Protein AF-A0A957V5Z5-F1 (afdb_monomer_lite)

pLDDT: mean 81.56, std 19.87, range [24.8, 98.69]

Structure (mmCIF, N/CA/C/O backbone):
data_AF-A0A957V5Z5-F1
#
_entry.id   AF-A0A957V5Z5-F1
#
loop_
_atom_site.group_PDB
_atom_site.id
_atom_site.type_symbol
_atom_site.label_atom_id
_atom_site.label_alt_id
_atom_site.label_comp_id
_atom_site.label_asym_id
_atom_site.label_entity_id
_atom_site.label_seq_id
_atom_site.pdbx_PDB_ins_code
_atom_site.Cartn_x
_atom_site.Cartn_y
_atom_site.Cartn_z
_atom_site.occupancy
_atom_site.B_iso_or_equiv
_atom_site.auth_seq_id
_atom_site.auth_comp_id
_atom_site.auth_asym_id
_atom_site.auth_atom_id
_atom_site.pdbx_PDB_model_num
ATOM 1 N N . GLY A 1 1 ? 10.472 2.753 -19.431 1.00 56.16 1 GLY A N 1
ATOM 2 C CA . GLY A 1 1 ? 10.341 3.093 -20.865 1.00 56.16 1 GLY A CA 1
ATOM 3 C C . GLY A 1 1 ? 11.016 4.398 -21.295 1.00 56.16 1 GLY A C 1
ATOM 4 O O . GLY A 1 1 ? 10.343 5.271 -21.820 1.00 56.16 1 GLY A O 1
ATOM 5 N N . THR A 1 2 ? 12.347 4.528 -21.209 1.00 66.50 2 THR A N 1
ATOM 6 C CA . THR A 1 2 ? 13.079 5.748 -21.648 1.00 66.50 2 THR A CA 1
ATOM 7 C C . THR A 1 2 ? 13.950 5.545 -22.896 1.00 66.50 2 THR A C 1
ATOM 9 O O . THR A 1 2 ? 14.079 6.445 -23.725 1.00 66.50 2 THR A O 1
ATOM 12 N N . ARG A 1 3 ? 14.519 4.349 -23.099 1.00 65.31 3 ARG A N 1
ATOM 13 C CA . ARG A 1 3 ? 15.510 4.094 -24.164 1.00 65.31 3 ARG A CA 1
ATOM 14 C C . ARG A 1 3 ? 14.935 4.105 -25.584 1.00 65.31 3 ARG A C 1
ATOM 16 O O . ARG A 1 3 ? 15.557 4.654 -26.488 1.00 65.31 3 ARG A O 1
ATOM 23 N N . TRP A 1 4 ? 13.740 3.547 -25.784 1.00 70.25 4 TRP A N 1
ATOM 24 C CA . TRP A 1 4 ? 13.051 3.603 -27.080 1.00 70.25 4 TRP A CA 1
ATOM 25 C C . TRP A 1 4 ? 12.686 5.028 -27.471 1.00 70.25 4 TRP A C 1
ATOM 27 O O . TRP A 1 4 ? 12.812 5.379 -28.638 1.00 70.25 4 TRP A O 1
ATOM 37 N N . THR A 1 5 ? 12.328 5.865 -26.500 1.00 79.75 5 THR A N 1
ATOM 38 C CA . THR A 1 5 ? 12.074 7.292 -26.708 1.00 79.75 5 THR A CA 1
ATOM 39 C C . THR A 1 5 ? 13.337 8.011 -27.178 1.00 79.75 5 THR A C 1
ATOM 41 O O . THR A 1 5 ? 13.280 8.761 -28.149 1.00 79.75 5 THR A O 1
ATOM 44 N N . PHE A 1 6 ? 14.500 7.729 -26.577 1.00 80.56 6 PHE A N 1
ATOM 45 C CA . PHE A 1 6 ? 15.778 8.272 -27.053 1.00 80.56 6 PHE A CA 1
ATOM 46 C C . PHE A 1 6 ? 16.129 7.800 -28.465 1.00 80.56 6 PHE A C 1
ATOM 48 O O . PHE A 1 6 ? 16.534 8.622 -29.285 1.00 80.56 6 PHE A O 1
ATOM 55 N N . TYR A 1 7 ? 15.934 6.515 -28.780 1.00 84.12 7 TYR A N 1
ATOM 56 C CA . TYR A 1 7 ? 16.148 6.015 -30.140 1.00 84.12 7 TYR A CA 1
ATOM 57 C C . TYR A 1 7 ? 15.174 6.638 -31.141 1.00 84.12 7 TYR A C 1
ATOM 59 O O . TYR A 1 7 ? 15.608 7.062 -32.204 1.00 84.12 7 TYR A O 1
ATOM 67 N N . LEU A 1 8 ? 13.890 6.766 -30.801 1.00 86.12 8 LEU A N 1
ATOM 68 C CA . LEU A 1 8 ? 12.885 7.425 -31.637 1.00 86.12 8 LEU A CA 1
ATOM 69 C C . LEU A 1 8 ? 13.249 8.884 -31.911 1.00 86.12 8 LEU A C 1
ATOM 71 O O . LEU A 1 8 ? 13.250 9.299 -33.066 1.00 86.12 8 LEU A O 1
ATOM 75 N N . LEU A 1 9 ? 13.607 9.647 -30.876 1.00 89.88 9 LEU A N 1
ATOM 76 C CA . LEU A 1 9 ? 14.019 11.043 -31.021 1.00 89.88 9 LEU A CA 1
ATOM 77 C C . LEU A 1 9 ? 15.315 11.169 -31.833 1.00 89.88 9 LEU A C 1
ATOM 79 O O . LEU A 1 9 ? 15.395 12.015 -32.723 1.00 89.88 9 LEU A O 1
ATOM 83 N N . ALA A 1 10 ? 16.307 10.309 -31.585 1.00 88.06 10 ALA A N 1
ATOM 84 C CA . ALA A 1 10 ? 17.559 10.291 -32.336 1.00 88.06 10 ALA A CA 1
ATOM 85 C C . ALA A 1 10 ? 17.333 9.946 -33.815 1.00 88.06 10 ALA A C 1
ATOM 87 O O . ALA A 1 10 ? 17.846 10.639 -34.691 1.00 88.06 10 ALA A O 1
ATOM 88 N N . LEU A 1 11 ? 16.531 8.918 -34.109 1.00 91.38 11 LEU A N 1
ATOM 89 C CA . LEU A 1 11 ? 16.184 8.517 -35.474 1.00 91.38 11 LEU A CA 1
ATOM 90 C C . LEU A 1 11 ? 15.365 9.597 -36.188 1.00 91.38 11 LEU A C 1
ATOM 92 O O . LEU A 1 11 ? 15.616 9.866 -37.360 1.00 91.38 11 LEU A O 1
ATOM 96 N N . LEU A 1 12 ? 14.439 10.258 -35.488 1.00 93.44 12 LEU A N 1
ATOM 97 C CA . LEU A 1 12 ? 13.652 11.365 -36.029 1.00 93.44 12 LEU A CA 1
ATOM 98 C C . LEU A 1 12 ? 14.547 12.556 -36.399 1.00 93.44 12 LEU A C 1
ATOM 100 O O . LEU A 1 12 ? 14.472 13.058 -37.521 1.00 93.44 12 LEU A O 1
ATOM 104 N N . LEU A 1 13 ? 15.450 12.966 -35.503 1.00 92.50 13 LEU A N 1
ATOM 105 C CA . LEU A 1 13 ? 16.406 14.046 -35.766 1.00 92.50 13 LEU A CA 1
ATOM 106 C C . LEU A 1 13 ? 17.366 13.691 -36.906 1.00 92.50 13 LEU A C 1
ATOM 108 O O . LEU A 1 13 ? 17.587 14.504 -37.804 1.00 92.50 13 LEU A O 1
ATOM 112 N N . LEU A 1 14 ? 17.895 12.466 -36.923 1.00 91.06 14 LEU A N 1
ATOM 113 C CA . LEU A 1 14 ? 18.773 11.991 -37.993 1.00 91.06 14 LEU A CA 1
ATOM 114 C C . LEU A 1 14 ? 18.042 11.869 -39.333 1.00 91.06 14 LEU A C 1
ATOM 116 O O . LEU A 1 14 ? 18.645 12.129 -40.374 1.00 91.06 14 LEU A O 1
ATOM 120 N N . GLY A 1 15 ? 16.748 11.547 -39.325 1.00 90.69 15 GLY A N 1
ATOM 121 C CA . GLY A 1 15 ? 15.889 11.569 -40.506 1.00 90.69 15 GLY A CA 1
ATOM 122 C C . GLY A 1 15 ? 15.757 12.977 -41.090 1.00 90.69 15 GLY A C 1
ATOM 123 O O . GLY A 1 15 ? 16.012 13.175 -42.279 1.00 90.69 15 GLY A O 1
ATOM 124 N N . VAL A 1 16 ? 15.456 13.973 -40.250 1.00 92.06 16 VAL A N 1
ATOM 125 C CA . VAL A 1 16 ? 15.381 15.388 -40.661 1.00 92.06 16 VAL A CA 1
ATOM 126 C C . VAL A 1 16 ? 16.723 15.868 -41.224 1.00 92.06 16 VAL A C 1
ATOM 128 O O . VAL A 1 16 ? 16.768 16.461 -42.305 1.00 92.06 16 VAL A O 1
ATOM 131 N N . LEU A 1 17 ? 17.829 15.557 -40.541 1.00 88.31 17 LEU A N 1
ATOM 132 C CA . LEU A 1 17 ? 19.179 15.900 -40.998 1.00 88.31 17 LEU A CA 1
ATOM 133 C C . LEU A 1 17 ? 19.542 15.200 -42.313 1.00 88.31 17 LEU A C 1
ATOM 135 O O . LEU A 1 17 ? 20.161 15.816 -43.178 1.00 88.31 17 LEU A O 1
ATOM 139 N N . SER A 1 18 ? 19.125 13.946 -42.500 1.00 88.56 18 SER A N 1
ATOM 140 C CA . SER A 1 18 ? 19.367 13.192 -43.735 1.00 88.56 18 SER A CA 1
ATOM 141 C C . SER A 1 18 ? 18.654 13.819 -44.928 1.00 88.56 18 SER A C 1
ATOM 143 O O . SER A 1 18 ? 19.266 13.981 -45.981 1.00 88.56 18 SER A O 1
ATOM 145 N N . VAL A 1 19 ? 17.399 14.247 -44.755 1.00 88.62 19 VAL A N 1
ATOM 146 C CA . VAL A 1 19 ? 16.634 14.953 -45.796 1.00 88.62 19 VAL A CA 1
ATOM 147 C C . VAL A 1 19 ? 17.271 16.309 -46.120 1.00 88.62 19 VAL A C 1
ATOM 149 O O . VAL A 1 19 ? 17.463 16.636 -47.293 1.00 88.62 19 VAL A O 1
ATOM 152 N N . GLY A 1 20 ? 17.664 17.082 -45.102 1.00 84.75 20 GLY A N 1
ATOM 153 C CA . GLY A 1 20 ? 18.333 18.375 -45.289 1.00 84.75 20 GLY A CA 1
ATOM 154 C C . GLY A 1 20 ? 19.709 18.267 -45.961 1.00 84.75 20 GLY A C 1
ATOM 155 O O . GLY A 1 20 ? 20.098 19.138 -46.741 1.00 84.75 20 GLY A O 1
ATOM 156 N N . ALA A 1 21 ? 20.430 17.170 -45.723 1.00 87.88 21 ALA A N 1
ATOM 157 C CA . ALA A 1 21 ? 21.761 16.933 -46.271 1.00 87.88 21 ALA A CA 1
ATOM 158 C C . ALA A 1 21 ? 21.766 16.383 -47.708 1.00 87.88 21 ALA A C 1
ATOM 160 O O . ALA A 1 21 ? 22.840 16.302 -48.300 1.00 87.88 21 ALA A O 1
ATOM 161 N N . LEU A 1 22 ? 20.614 16.051 -48.311 1.00 85.00 22 LEU A N 1
ATOM 162 C CA . LEU A 1 22 ? 20.536 15.455 -49.660 1.00 85.00 22 LEU A CA 1
ATOM 163 C C . LEU A 1 22 ? 21.258 16.269 -50.748 1.00 85.00 22 LEU A C 1
ATOM 165 O O . LEU A 1 22 ? 21.741 15.697 -51.727 1.00 85.00 22 LEU A O 1
ATOM 169 N N . ARG A 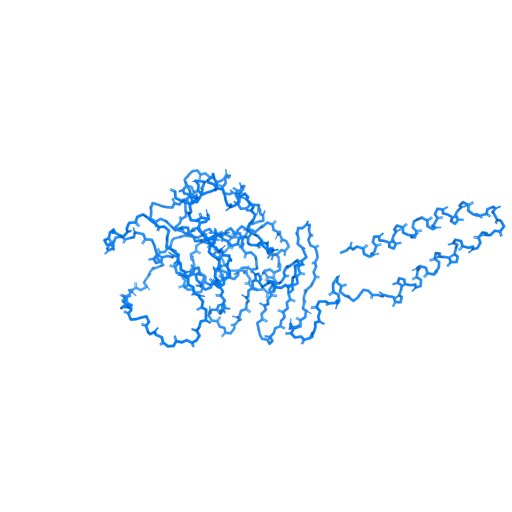1 23 ? 21.340 17.595 -50.576 1.00 85.75 23 ARG A N 1
ATOM 170 C CA . ARG A 1 23 ? 22.001 18.528 -51.507 1.00 85.75 23 ARG A CA 1
ATOM 171 C C . ARG A 1 23 ? 23.425 18.923 -51.096 1.00 85.75 23 ARG A C 1
ATOM 173 O O . ARG A 1 23 ? 24.038 19.741 -51.772 1.00 85.75 23 ARG A O 1
ATOM 180 N N . GLN A 1 24 ? 23.943 18.369 -50.003 1.00 87.69 24 GLN A N 1
ATOM 181 C CA . GLN A 1 24 ? 25.257 18.701 -49.454 1.00 87.69 24 GLN A CA 1
ATOM 182 C C . GLN A 1 24 ? 26.321 17.675 -49.892 1.00 87.69 24 GLN A C 1
ATOM 184 O O . GLN A 1 24 ? 26.002 16.500 -50.099 1.00 87.69 24 GLN A O 1
ATOM 189 N N . PRO A 1 25 ? 27.607 18.068 -49.985 1.00 83.75 25 PRO A N 1
ATOM 190 C CA . PRO A 1 25 ? 28.695 17.168 -50.389 1.00 83.75 25 PRO A CA 1
ATOM 191 C C . PRO A 1 25 ? 28.876 15.964 -49.444 1.00 83.75 25 PRO A C 1
ATOM 193 O O . PRO A 1 25 ? 29.291 14.892 -49.878 1.00 83.75 25 PRO A O 1
ATOM 196 N N . HIS A 1 26 ? 28.477 16.097 -48.175 1.00 83.56 26 HIS A N 1
ATOM 197 C CA . HIS A 1 26 ? 28.563 15.050 -47.150 1.00 83.56 26 HIS A CA 1
ATOM 198 C C . HIS A 1 26 ? 27.204 14.389 -46.843 1.00 83.56 26 HIS A C 1
ATOM 200 O O . HIS A 1 26 ? 26.92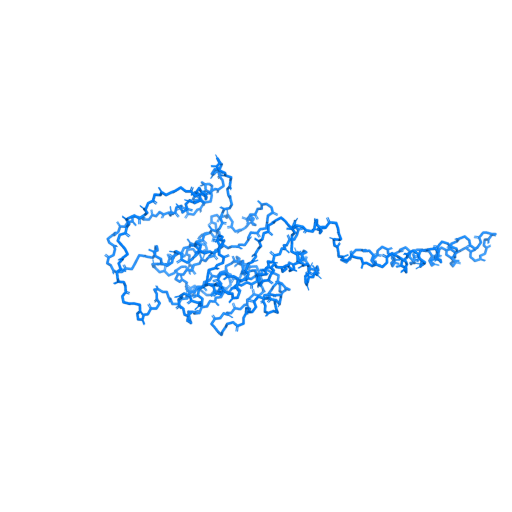7 14.016 -45.706 1.00 83.56 26 HIS A O 1
ATOM 206 N N . ARG A 1 27 ? 26.338 14.220 -47.856 1.00 83.62 27 ARG A N 1
ATOM 207 C CA . ARG A 1 27 ? 24.986 13.623 -47.735 1.00 83.62 27 ARG A CA 1
ATOM 208 C C . ARG A 1 27 ? 24.919 12.240 -47.074 1.00 83.62 27 ARG A C 1
ATOM 210 O O . ARG A 1 27 ? 23.875 11.849 -46.567 1.00 83.62 27 ARG A O 1
ATOM 217 N N . TRP A 1 28 ? 26.022 11.497 -47.090 1.00 84.69 28 TRP A N 1
ATOM 218 C CA . TRP A 1 28 ? 26.121 10.148 -46.533 1.00 84.69 28 TRP A CA 1
ATOM 219 C C . TRP A 1 28 ? 26.357 10.131 -45.017 1.00 84.69 28 TRP A C 1
ATOM 221 O O . TRP A 1 28 ? 26.060 9.126 -44.381 1.00 84.69 28 TRP A O 1
ATOM 231 N N . ALA A 1 29 ? 26.852 11.220 -44.420 1.00 88.50 29 ALA A N 1
ATOM 232 C CA . ALA A 1 29 ? 27.169 11.272 -42.992 1.00 88.50 29 ALA A CA 1
ATOM 233 C C . ALA A 1 29 ? 25.943 11.068 -42.071 1.00 88.50 29 ALA A C 1
ATOM 235 O O . ALA A 1 29 ? 26.009 10.197 -41.201 1.00 88.50 29 ALA A O 1
ATOM 236 N N . PRO A 1 30 ? 24.805 11.775 -42.250 1.00 85.12 30 PRO A N 1
ATOM 237 C CA . PRO A 1 30 ? 23.631 11.557 -41.401 1.00 85.12 30 PRO A CA 1
ATOM 238 C C . PRO A 1 30 ? 22.958 10.201 -41.658 1.00 85.12 30 PRO A C 1
ATOM 240 O O . PRO A 1 30 ? 22.473 9.581 -40.716 1.00 85.12 30 PRO A O 1
ATOM 243 N N . LEU A 1 31 ? 23.005 9.691 -42.896 1.00 84.50 31 LEU A N 1
ATOM 244 C CA . LEU A 1 31 ? 22.548 8.336 -43.228 1.00 84.50 31 LEU A CA 1
ATOM 245 C C . LEU A 1 31 ? 23.403 7.267 -42.535 1.00 84.50 31 LEU A C 1
ATOM 247 O O . LEU A 1 31 ? 22.863 6.324 -41.965 1.00 84.50 31 LEU A O 1
ATOM 251 N N . GLY A 1 32 ? 24.727 7.432 -42.538 1.00 89.25 32 GLY A N 1
ATOM 252 C CA . GLY A 1 32 ? 25.649 6.550 -41.824 1.00 89.25 32 GLY A CA 1
ATOM 253 C C . GLY A 1 32 ? 25.408 6.565 -40.314 1.00 89.25 32 GLY A C 1
ATOM 254 O O . GLY A 1 32 ? 25.366 5.507 -39.692 1.00 89.25 32 GLY A O 1
ATOM 255 N N . ALA A 1 33 ? 25.162 7.743 -39.733 1.00 87.94 33 ALA A N 1
ATOM 256 C CA . ALA A 1 33 ? 24.790 7.872 -38.325 1.00 87.94 33 ALA A CA 1
ATOM 257 C C . ALA A 1 33 ? 23.430 7.218 -38.014 1.00 87.94 33 ALA A C 1
ATOM 259 O O . ALA A 1 33 ? 23.293 6.557 -36.989 1.00 87.94 33 ALA A O 1
ATOM 260 N N . LEU A 1 34 ? 22.443 7.337 -38.907 1.00 89.00 34 LEU A N 1
ATOM 261 C CA . LEU A 1 34 ? 21.138 6.684 -38.767 1.00 89.00 34 LEU A CA 1
ATOM 262 C C . LEU A 1 34 ? 21.268 5.156 -38.781 1.00 89.00 34 LEU A C 1
ATOM 264 O O . LEU A 1 34 ? 20.728 4.486 -37.903 1.00 89.00 34 LEU A O 1
ATOM 268 N N . VAL A 1 35 ? 22.033 4.607 -39.729 1.00 89.00 35 VAL A N 1
ATOM 269 C CA . VAL A 1 35 ? 22.320 3.165 -39.794 1.00 89.00 35 VAL A CA 1
ATOM 270 C C . VAL A 1 35 ? 23.066 2.707 -38.542 1.00 89.00 35 VAL A C 1
ATOM 272 O O . VAL A 1 35 ? 22.707 1.683 -37.968 1.00 89.00 35 VAL A O 1
ATOM 275 N N . LEU A 1 36 ? 24.047 3.478 -38.067 1.00 90.25 36 LEU A N 1
ATOM 276 C CA . LEU A 1 36 ? 24.767 3.178 -36.830 1.00 90.25 36 LEU A CA 1
ATOM 277 C C . LEU A 1 36 ? 23.825 3.127 -35.619 1.00 90.25 36 LEU A C 1
ATOM 279 O O . LEU A 1 36 ? 23.913 2.192 -34.829 1.00 90.25 36 LEU A O 1
ATOM 283 N N . VAL A 1 37 ? 22.900 4.081 -35.482 1.00 86.81 37 VAL A N 1
ATOM 284 C CA . VAL A 1 37 ? 21.912 4.085 -34.390 1.00 86.81 37 VAL A CA 1
ATOM 285 C C . VAL A 1 37 ? 20.982 2.872 -34.474 1.00 86.81 37 VAL A C 1
ATOM 287 O O . VAL A 1 37 ? 20.718 2.258 -33.444 1.00 86.81 37 VAL A O 1
ATOM 290 N N . LEU A 1 38 ? 20.534 2.477 -35.671 1.00 87.06 38 LEU A N 1
ATOM 291 C CA . LEU A 1 38 ? 19.719 1.268 -35.862 1.00 87.06 38 LEU A CA 1
ATOM 292 C C . LEU A 1 38 ? 20.483 -0.013 -35.502 1.00 87.06 38 LEU A C 1
ATOM 294 O O . LEU A 1 38 ? 19.937 -0.884 -34.828 1.00 87.06 38 LEU A O 1
ATOM 298 N N . VAL A 1 39 ? 21.752 -0.117 -35.906 1.00 88.88 39 VAL A N 1
ATOM 299 C CA . VAL A 1 39 ? 22.633 -1.243 -35.559 1.00 88.88 39 VAL A CA 1
ATOM 300 C C . VAL A 1 39 ? 22.843 -1.301 -34.046 1.00 88.88 39 VAL A C 1
ATOM 302 O O . VAL A 1 39 ? 22.659 -2.354 -33.441 1.00 88.88 39 VAL A O 1
ATOM 305 N N . LEU A 1 40 ? 23.155 -0.170 -33.410 1.00 84.69 40 LEU A N 1
ATOM 306 C CA . LEU A 1 40 ? 23.302 -0.097 -31.958 1.00 84.69 40 LEU A CA 1
ATOM 307 C C . LEU A 1 40 ? 22.002 -0.481 -31.247 1.00 84.69 40 LEU A C 1
ATOM 309 O O . LEU A 1 40 ? 22.047 -1.279 -30.318 1.00 84.69 40 LEU A O 1
ATOM 313 N N . ALA A 1 41 ? 20.846 0.011 -31.696 1.00 82.19 41 ALA A N 1
ATOM 314 C CA . ALA A 1 41 ? 19.550 -0.359 -31.127 1.00 82.19 41 ALA A CA 1
ATOM 315 C C . ALA A 1 41 ? 19.264 -1.867 -31.250 1.00 82.19 41 ALA A C 1
ATOM 317 O O . ALA A 1 41 ? 18.739 -2.468 -30.314 1.00 82.19 41 ALA A O 1
ATOM 318 N N . PHE A 1 42 ? 19.651 -2.487 -32.371 1.00 82.12 42 PHE A N 1
ATOM 319 C CA . PHE A 1 42 ? 19.474 -3.920 -32.604 1.00 82.12 42 PHE A CA 1
ATOM 320 C C . PHE A 1 42 ? 20.384 -4.783 -31.721 1.00 82.12 42 PHE A C 1
ATOM 322 O O . PHE A 1 42 ? 19.922 -5.766 -31.150 1.00 82.12 42 PHE A O 1
ATOM 329 N N . PHE A 1 43 ? 21.663 -4.422 -31.582 1.00 81.56 43 PHE A N 1
ATOM 330 C CA . PHE A 1 43 ? 22.628 -5.210 -30.806 1.00 81.56 43 PHE A CA 1
ATOM 331 C C . PHE A 1 43 ? 22.584 -4.944 -29.301 1.00 81.56 43 PHE A C 1
ATOM 333 O O . PHE A 1 43 ? 23.048 -5.772 -28.525 1.00 81.56 43 PHE A O 1
ATOM 340 N N . THR A 1 44 ? 22.012 -3.822 -28.865 1.00 73.44 44 THR A N 1
ATOM 341 C CA . THR A 1 44 ? 21.905 -3.483 -27.438 1.00 73.44 44 THR A CA 1
ATOM 342 C C . THR A 1 44 ? 20.542 -3.835 -26.844 1.00 73.44 44 THR A C 1
ATOM 344 O O . THR A 1 44 ? 20.133 -3.178 -25.893 1.00 73.44 44 THR A O 1
ATOM 347 N N . GLN A 1 45 ? 19.813 -4.826 -27.382 1.00 61.47 45 GLN A N 1
ATOM 348 C CA . GLN A 1 45 ? 18.459 -5.234 -26.944 1.00 61.47 45 GLN A CA 1
ATOM 349 C C . GLN A 1 45 ? 18.251 -5.155 -25.417 1.00 61.47 45 GLN A C 1
ATOM 351 O O . GLN A 1 45 ? 19.169 -5.471 -24.658 1.00 61.47 45 GLN A O 1
ATOM 356 N N . PRO A 1 46 ? 17.093 -4.651 -24.952 1.00 55.50 46 PRO A N 1
ATOM 357 C CA . PRO A 1 46 ? 16.923 -4.280 -23.554 1.00 55.50 46 PRO A CA 1
ATOM 358 C C . PRO A 1 46 ? 17.049 -5.506 -22.644 1.00 55.50 46 PRO A C 1
ATOM 360 O O . PRO A 1 46 ? 16.326 -6.483 -22.796 1.00 55.50 46 PRO A O 1
ATOM 363 N N . GLN A 1 47 ? 17.981 -5.425 -21.698 1.00 57.53 47 GLN A N 1
ATOM 364 C CA . GLN A 1 47 ? 18.046 -6.280 -20.519 1.00 57.53 47 GLN A CA 1
ATOM 365 C C . GLN A 1 47 ? 17.313 -5.507 -19.421 1.00 57.53 47 GLN A C 1
ATOM 367 O O . GLN A 1 47 ? 17.885 -4.559 -18.890 1.00 57.53 47 GLN A O 1
ATOM 372 N N . GLY A 1 48 ? 16.043 -5.833 -19.171 1.00 59.03 48 GLY A N 1
ATOM 373 C CA . GLY A 1 48 ? 15.198 -5.173 -18.167 1.00 59.03 48 GLY A CA 1
ATOM 374 C C . GLY A 1 48 ? 15.093 -3.639 -18.273 1.00 59.03 48 GLY A C 1
ATOM 375 O O . GLY A 1 48 ? 15.745 -2.969 -19.079 1.00 59.03 48 GLY A O 1
ATOM 376 N N . VAL A 1 49 ? 14.246 -3.041 -17.448 1.00 58.47 49 VAL A N 1
ATOM 377 C CA . VAL A 1 49 ? 14.177 -1.591 -17.232 1.00 58.47 49 VAL A CA 1
ATOM 378 C C . VAL A 1 49 ? 15.305 -1.154 -16.282 1.00 58.47 49 VAL A C 1
ATOM 380 O O . VAL A 1 49 ? 15.854 -0.061 -16.459 1.00 58.47 49 VAL A O 1
ATOM 383 N N . ARG A 1 50 ? 15.745 -2.019 -15.352 1.00 57.31 50 ARG A N 1
ATOM 384 C CA . ARG A 1 50 ? 16.939 -1.824 -14.503 1.00 57.31 50 ARG A CA 1
ATOM 385 C C . ARG A 1 50 ? 17.810 -3.086 -14.368 1.00 57.31 50 ARG A C 1
ATOM 387 O O . ARG A 1 50 ? 17.933 -3.649 -13.287 1.00 57.31 50 ARG A O 1
ATOM 394 N N . ALA A 1 51 ? 18.541 -3.472 -15.419 1.00 48.75 51 ALA A N 1
ATOM 395 C CA . ALA A 1 51 ? 19.497 -4.600 -15.372 1.00 48.75 51 ALA A CA 1
ATOM 396 C C . ALA A 1 51 ? 20.532 -4.571 -14.222 1.00 48.75 51 ALA A C 1
ATOM 398 O O . ALA A 1 51 ? 21.005 -5.621 -13.806 1.00 48.75 51 ALA A O 1
ATOM 399 N N . ALA A 1 52 ? 20.908 -3.396 -13.701 1.00 45.84 52 ALA A N 1
ATOM 400 C CA . ALA A 1 52 ? 21.905 -3.272 -12.626 1.00 45.84 52 ALA A CA 1
ATOM 401 C C . ALA A 1 52 ? 21.347 -3.528 -11.209 1.00 45.84 52 ALA A C 1
ATOM 403 O O . ALA A 1 52 ? 22.089 -3.449 -10.234 1.00 45.84 52 ALA A O 1
ATOM 404 N N . TRP A 1 53 ? 20.046 -3.797 -11.083 1.00 47.38 53 TRP A N 1
ATOM 405 C CA . TRP A 1 53 ? 19.386 -4.101 -9.810 1.00 47.38 53 TRP A CA 1
ATOM 406 C C . TRP A 1 53 ? 19.422 -5.575 -9.417 1.00 47.38 53 TRP A C 1
ATOM 408 O O . TRP A 1 53 ? 18.875 -5.935 -8.377 1.00 47.38 53 TRP A O 1
ATOM 418 N N . ASP A 1 54 ? 20.008 -6.427 -10.251 1.00 52.72 54 ASP A N 1
ATOM 419 C CA . ASP A 1 54 ? 20.108 -7.856 -10.003 1.00 52.72 54 ASP A CA 1
ATOM 420 C C . ASP A 1 54 ? 21.541 -8.206 -9.594 1.00 52.72 54 ASP A C 1
ATOM 422 O O . ASP A 1 54 ? 22.408 -8.481 -10.418 1.00 52.72 54 ASP A O 1
ATOM 426 N N . ASP A 1 55 ? 21.815 -8.138 -8.291 1.00 54.88 55 ASP A N 1
ATOM 427 C CA . ASP A 1 55 ? 23.097 -8.545 -7.703 1.00 54.88 55 ASP A CA 1
ATOM 428 C C . ASP A 1 55 ? 23.182 -10.066 -7.458 1.00 54.88 55 ASP A C 1
ATOM 430 O O . ASP A 1 55 ? 24.138 -10.553 -6.850 1.00 54.88 55 ASP A O 1
ATOM 434 N N . GLY A 1 56 ? 22.168 -10.823 -7.900 1.00 52.66 56 GLY A N 1
ATOM 435 C CA . GLY A 1 56 ? 22.052 -12.270 -7.707 1.00 52.66 56 GLY A CA 1
ATOM 436 C C . GLY A 1 56 ? 21.786 -12.698 -6.259 1.00 52.66 56 GLY A C 1
ATOM 437 O O . GLY A 1 56 ? 21.704 -13.893 -5.986 1.00 52.66 56 GLY A O 1
ATOM 438 N N . ARG A 1 57 ? 21.641 -11.753 -5.320 1.00 55.12 57 ARG A N 1
ATOM 439 C CA . ARG A 1 57 ? 21.322 -12.011 -3.902 1.00 55.12 57 ARG A CA 1
ATOM 440 C C . ARG A 1 57 ? 19.853 -11.746 -3.579 1.00 55.12 57 ARG A C 1
ATOM 442 O O . ARG A 1 57 ? 19.420 -11.951 -2.449 1.00 55.12 57 ARG A O 1
ATOM 449 N N . THR A 1 58 ? 19.092 -11.291 -4.571 1.00 65.75 58 THR A N 1
ATOM 450 C CA . THR A 1 58 ? 17.780 -10.671 -4.405 1.00 65.75 58 THR A CA 1
ATOM 451 C C . THR A 1 58 ? 16.645 -11.415 -5.126 1.00 65.75 58 THR A C 1
ATOM 453 O O . THR A 1 58 ? 15.670 -10.794 -5.537 1.00 65.75 58 THR A O 1
ATOM 456 N N . GLY A 1 59 ? 16.733 -12.743 -5.255 1.00 77.12 59 GLY A N 1
ATOM 457 C CA . GLY A 1 59 ? 15.672 -13.572 -5.850 1.00 77.12 59 GLY A CA 1
ATOM 458 C C . GLY A 1 59 ? 15.553 -13.399 -7.363 1.00 77.12 59 GLY A C 1
ATOM 459 O O . GLY A 1 59 ? 16.134 -12.485 -7.945 1.00 77.12 59 GLY A O 1
ATOM 460 N N . THR A 1 60 ? 14.811 -14.278 -8.029 1.00 87.81 60 THR A N 1
ATOM 461 C CA . THR A 1 60 ? 14.627 -14.216 -9.486 1.00 87.81 60 THR A CA 1
ATOM 462 C C . THR A 1 60 ? 13.578 -13.166 -9.840 1.00 87.81 60 THR A C 1
ATOM 464 O O . THR A 1 60 ? 12.471 -13.192 -9.314 1.00 87.81 60 THR A O 1
ATOM 467 N N . LEU A 1 61 ? 13.908 -12.232 -10.736 1.00 88.12 61 LEU A N 1
ATOM 468 C CA . LEU A 1 61 ? 12.946 -11.265 -11.270 1.00 88.12 61 LEU A CA 1
ATOM 469 C C . LEU A 1 61 ? 11.950 -11.980 -12.197 1.00 88.12 61 LEU A C 1
ATOM 471 O O . LEU A 1 61 ? 12.346 -12.484 -13.246 1.00 88.12 61 LEU A O 1
ATOM 475 N N . ILE A 1 62 ? 10.671 -12.014 -11.815 1.00 91.81 62 ILE A N 1
ATOM 476 C CA . ILE A 1 62 ? 9.603 -12.692 -12.574 1.00 91.81 62 ILE A CA 1
ATOM 477 C C . ILE A 1 62 ? 8.629 -11.719 -13.251 1.00 91.81 62 ILE A C 1
ATOM 479 O O . ILE A 1 62 ? 7.905 -12.112 -14.163 1.00 91.81 62 ILE A O 1
ATOM 483 N N . TYR A 1 63 ? 8.630 -10.450 -12.835 1.00 92.12 63 TYR A N 1
ATOM 484 C CA . TYR A 1 63 ? 7.874 -9.370 -13.466 1.00 92.12 63 TYR A CA 1
ATOM 485 C C . TYR A 1 63 ? 8.577 -8.032 -13.258 1.00 92.12 63 TYR A C 1
ATOM 487 O O . TYR A 1 63 ? 9.109 -7.769 -12.177 1.00 92.12 63 TYR A O 1
ATOM 495 N N . GLU A 1 64 ? 8.541 -7.176 -14.273 1.00 91.44 64 GLU A N 1
ATOM 496 C CA . GLU A 1 64 ? 9.066 -5.815 -14.232 1.00 91.44 64 GLU A CA 1
ATOM 497 C C . GLU A 1 64 ? 8.250 -4.933 -15.179 1.00 91.44 64 GLU A C 1
ATOM 499 O O . GLU A 1 64 ? 8.098 -5.269 -16.354 1.00 91.44 64 GLU A O 1
ATOM 504 N N . ASP A 1 65 ? 7.755 -3.801 -14.682 1.00 90.31 65 ASP A N 1
ATOM 505 C CA . ASP A 1 65 ? 7.116 -2.776 -15.510 1.00 90.31 65 ASP A CA 1
ATOM 506 C C . ASP A 1 65 ? 7.231 -1.384 -14.864 1.00 90.31 65 ASP A C 1
ATOM 508 O O . ASP A 1 65 ? 7.704 -1.221 -13.736 1.00 90.31 65 ASP A O 1
ATOM 512 N N . GLU A 1 66 ? 6.818 -0.351 -15.590 1.00 89.75 66 GLU A N 1
ATOM 513 C CA . GLU A 1 66 ? 6.778 1.030 -15.126 1.00 89.75 66 GLU A CA 1
ATOM 514 C C . GLU A 1 66 ? 5.376 1.614 -15.330 1.00 89.75 66 GLU A C 1
ATOM 516 O O . GLU A 1 66 ? 4.881 1.738 -16.454 1.00 89.75 66 GLU A O 1
ATOM 521 N N . SER A 1 67 ? 4.751 2.019 -14.227 1.00 91.62 67 SER A N 1
ATOM 522 C CA . SER A 1 67 ? 3.488 2.742 -14.228 1.00 91.62 67 SER A CA 1
ATOM 523 C C . SER A 1 67 ? 3.712 4.253 -14.310 1.00 91.62 67 SER A C 1
ATOM 525 O O . SER A 1 67 ? 4.835 4.756 -14.313 1.00 91.62 67 SER A O 1
ATOM 527 N N . ALA A 1 68 ? 2.619 5.019 -14.337 1.00 88.25 68 ALA A N 1
ATOM 528 C CA . ALA A 1 68 ? 2.691 6.478 -14.265 1.00 88.25 68 ALA A CA 1
ATOM 529 C C . ALA A 1 68 ? 3.261 6.997 -12.929 1.00 88.25 68 ALA A C 1
ATOM 531 O O . ALA A 1 68 ? 3.619 8.171 -12.835 1.00 88.25 68 ALA A O 1
ATOM 532 N N . VAL A 1 69 ? 3.291 6.156 -11.892 1.00 86.81 69 VAL A N 1
ATOM 533 C CA . VAL A 1 69 ? 3.614 6.563 -10.522 1.00 86.81 69 VAL A CA 1
ATOM 534 C C . VAL A 1 69 ? 4.716 5.736 -9.868 1.00 86.81 69 VAL A C 1
ATOM 536 O O . VAL A 1 69 ? 5.362 6.249 -8.957 1.00 86.81 69 VAL A O 1
ATOM 539 N N . ASN A 1 70 ? 4.951 4.499 -10.307 1.00 89.69 70 ASN A N 1
ATOM 540 C CA . ASN A 1 70 ? 5.962 3.620 -9.740 1.00 89.69 70 ASN A CA 1
ATOM 541 C C . ASN A 1 70 ? 6.695 2.831 -10.825 1.00 89.69 70 ASN A C 1
ATOM 543 O O . ASN A 1 70 ? 6.107 2.360 -11.793 1.00 89.69 70 ASN A O 1
ATOM 547 N N . TYR A 1 71 ? 7.975 2.580 -10.591 1.00 90.44 71 TYR A N 1
ATOM 548 C CA . TYR A 1 71 ? 8.622 1.393 -11.134 1.00 90.44 71 TYR A CA 1
ATOM 549 C C . TYR A 1 71 ? 8.198 0.182 -10.292 1.00 90.44 71 TYR A C 1
ATOM 551 O O . TYR A 1 71 ? 8.241 0.268 -9.062 1.00 90.44 71 TYR A O 1
ATOM 559 N N . ILE A 1 72 ? 7.828 -0.930 -10.928 1.00 92.25 72 ILE A N 1
ATOM 560 C CA . ILE A 1 72 ? 7.265 -2.124 -10.288 1.00 92.25 72 ILE A CA 1
ATOM 561 C C . ILE A 1 72 ? 8.114 -3.345 -10.645 1.00 92.25 72 ILE A C 1
ATOM 563 O O . ILE A 1 72 ? 8.371 -3.612 -11.815 1.00 92.25 72 ILE A O 1
ATOM 567 N N . ALA A 1 73 ? 8.509 -4.125 -9.641 1.00 91.75 73 ALA A N 1
ATOM 568 C CA . ALA A 1 73 ? 9.169 -5.409 -9.829 1.00 91.75 73 ALA A CA 1
ATOM 569 C C . ALA A 1 73 ? 8.606 -6.467 -8.874 1.00 91.75 73 ALA A C 1
ATOM 571 O O . ALA A 1 73 ? 8.420 -6.202 -7.685 1.00 91.75 73 ALA A O 1
ATOM 572 N N . VAL A 1 74 ? 8.402 -7.682 -9.384 1.00 93.12 74 VAL A N 1
ATOM 573 C CA . VAL A 1 74 ? 8.106 -8.868 -8.571 1.00 93.12 74 VAL A CA 1
ATOM 574 C C . VAL A 1 74 ? 9.290 -9.810 -8.636 1.00 93.12 74 VAL A C 1
ATOM 576 O O . VAL A 1 74 ? 9.750 -10.185 -9.719 1.00 93.12 74 VAL A O 1
ATOM 579 N N . ARG A 1 75 ? 9.783 -10.195 -7.462 1.00 90.38 75 ARG A N 1
ATOM 580 C CA . ARG A 1 75 ? 10.903 -11.120 -7.314 1.00 90.38 75 ARG A CA 1
ATOM 581 C C . ARG A 1 75 ? 10.477 -12.344 -6.520 1.00 90.38 75 ARG A C 1
ATOM 583 O O . ARG A 1 75 ? 9.751 -12.215 -5.540 1.00 90.38 75 ARG A O 1
ATOM 590 N N . GLU A 1 76 ? 10.935 -13.506 -6.957 1.00 90.25 76 GLU A N 1
ATOM 591 C CA . GLU A 1 76 ? 10.601 -14.813 -6.396 1.00 90.25 76 GLU A CA 1
ATOM 592 C C . GLU A 1 76 ? 11.818 -15.424 -5.690 1.00 90.25 76 GLU A C 1
ATOM 594 O O . GLU A 1 76 ? 12.930 -15.431 -6.230 1.00 90.25 76 GLU A O 1
ATOM 599 N N . TRP A 1 77 ? 11.608 -15.933 -4.477 1.00 84.12 77 TRP A N 1
ATOM 600 C CA . TRP A 1 77 ? 12.608 -16.622 -3.661 1.00 84.12 77 TRP A CA 1
ATOM 601 C C . TRP A 1 77 ? 12.047 -17.970 -3.198 1.00 84.12 77 TRP A C 1
ATOM 603 O O . TRP A 1 77 ? 11.351 -18.088 -2.194 1.00 84.12 77 TRP A O 1
ATOM 613 N N . GLY A 1 78 ? 12.342 -19.032 -3.943 1.00 85.38 78 GLY A N 1
ATOM 614 C CA . GLY A 1 78 ? 11.696 -20.316 -3.674 1.00 85.38 78 GLY A CA 1
ATOM 615 C C . GLY A 1 78 ? 10.190 -20.201 -3.920 1.00 85.38 78 GLY A C 1
ATOM 616 O O . GLY A 1 78 ? 9.794 -20.017 -5.066 1.00 85.38 78 GLY A O 1
ATOM 617 N N . SER A 1 79 ? 9.367 -20.316 -2.874 1.00 85.25 79 SER A N 1
ATOM 618 C CA . SER A 1 79 ? 7.909 -20.157 -2.976 1.00 85.25 79 SER A CA 1
ATOM 619 C C . SER A 1 79 ? 7.398 -18.760 -2.610 1.00 85.25 79 SER A C 1
ATOM 621 O O . SER A 1 79 ? 6.242 -18.453 -2.899 1.00 85.25 79 SER A O 1
ATOM 623 N N . GLU A 1 80 ? 8.227 -17.899 -2.011 1.00 89.62 80 GLU A N 1
ATOM 624 C CA . GLU A 1 80 ? 7.815 -16.549 -1.619 1.00 89.62 80 GLU A CA 1
ATOM 625 C C . GLU A 1 80 ? 7.958 -15.550 -2.774 1.00 89.62 80 GLU A C 1
ATOM 627 O O . GLU A 1 80 ? 8.840 -15.669 -3.634 1.00 89.62 80 GLU A O 1
ATOM 632 N N . ARG A 1 81 ? 7.103 -14.526 -2.780 1.00 92.62 81 ARG A N 1
ATOM 633 C CA . ARG A 1 81 ? 7.161 -13.429 -3.752 1.00 92.62 81 ARG A CA 1
ATOM 634 C C . ARG A 1 81 ? 7.179 -12.088 -3.051 1.00 92.62 81 ARG A C 1
ATOM 636 O O . ARG A 1 81 ? 6.371 -11.832 -2.163 1.00 92.62 81 ARG A O 1
ATOM 643 N N . HIS A 1 82 ? 8.059 -11.206 -3.506 1.00 92.56 82 HIS A N 1
ATOM 644 C CA . HIS A 1 82 ? 8.216 -9.861 -2.971 1.00 92.56 82 HIS A CA 1
ATOM 645 C C . HIS A 1 82 ? 7.911 -8.813 -4.034 1.00 92.56 82 HIS A C 1
ATOM 647 O O . HIS A 1 82 ? 8.474 -8.839 -5.133 1.00 92.56 82 HIS A O 1
ATOM 653 N N . LEU A 1 83 ? 7.058 -7.853 -3.677 1.00 92.88 83 LEU A N 1
ATOM 654 C CA . LEU A 1 83 ? 6.836 -6.646 -4.462 1.00 92.88 83 LEU A CA 1
ATOM 655 C C . LEU A 1 83 ? 7.904 -5.628 -4.082 1.00 92.88 83 LEU A C 1
ATOM 657 O O . LEU A 1 83 ? 8.049 -5.265 -2.913 1.00 92.88 83 LEU A O 1
ATOM 661 N N . LYS A 1 84 ? 8.619 -5.124 -5.080 1.00 89.44 84 LYS A N 1
ATOM 662 C CA . LYS A 1 84 ? 9.589 -4.047 -4.928 1.00 89.44 84 LYS A CA 1
ATOM 663 C C . LYS A 1 84 ? 9.219 -2.889 -5.834 1.00 89.44 84 LYS A C 1
ATOM 665 O O . LYS A 1 84 ? 8.966 -3.084 -7.020 1.00 89.44 84 LYS A O 1
ATOM 670 N N . LEU A 1 85 ? 9.230 -1.685 -5.277 1.00 88.81 85 LEU A N 1
ATOM 671 C CA . LEU A 1 85 ? 8.892 -0.463 -5.995 1.00 88.81 85 LEU A CA 1
ATOM 672 C C . LEU A 1 85 ? 10.090 0.483 -6.019 1.00 88.81 85 LEU A C 1
ATOM 674 O O . LEU A 1 85 ? 10.901 0.453 -5.100 1.00 88.81 85 LEU A O 1
ATOM 678 N N . ASN A 1 86 ? 10.169 1.330 -7.048 1.00 85.12 86 ASN A N 1
ATOM 679 C CA . ASN A 1 86 ? 11.026 2.523 -7.172 1.00 85.12 86 ASN A CA 1
ATOM 680 C C . ASN A 1 86 ? 12.514 2.399 -6.806 1.00 85.12 86 ASN A C 1
ATOM 682 O O . ASN A 1 86 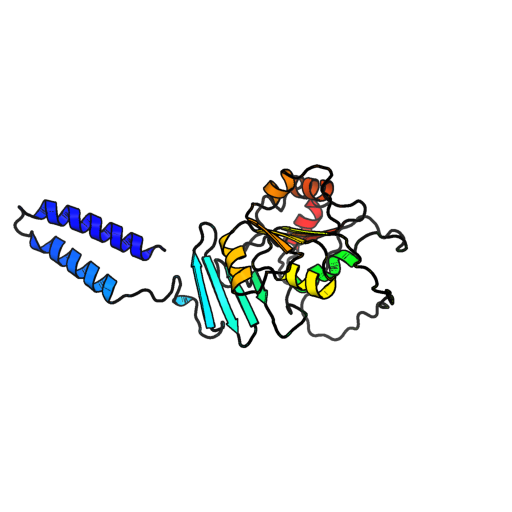? 13.351 2.531 -7.695 1.00 85.12 86 ASN A O 1
ATOM 686 N N . ASP A 1 87 ? 12.863 2.233 -5.529 1.00 73.62 87 ASP A N 1
ATOM 687 C CA . ASP A 1 87 ? 14.232 2.141 -5.010 1.00 73.62 87 ASP A CA 1
ATOM 688 C C . ASP A 1 87 ? 14.769 0.704 -4.929 1.00 73.62 87 ASP A C 1
ATOM 690 O O . ASP A 1 87 ? 15.986 0.510 -4.949 1.00 73.62 87 ASP A O 1
ATOM 694 N N . GLY A 1 88 ? 13.881 -0.298 -4.942 1.00 69.06 88 GLY A N 1
ATOM 695 C CA . GLY A 1 88 ? 14.240 -1.718 -4.962 1.00 69.06 88 GLY A CA 1
ATOM 696 C C . GLY A 1 88 ? 14.865 -2.209 -3.661 1.00 69.06 88 GLY A C 1
ATOM 697 O O . GLY A 1 88 ? 15.277 -3.373 -3.568 1.00 69.06 88 GLY A O 1
ATOM 698 N N . ILE A 1 89 ? 14.924 -1.334 -2.658 1.00 70.25 89 ILE A N 1
ATOM 699 C CA . ILE A 1 89 ? 15.433 -1.630 -1.327 1.00 70.25 89 ILE A CA 1
ATOM 700 C C . ILE A 1 89 ? 14.261 -2.090 -0.467 1.00 70.25 89 ILE A C 1
ATOM 702 O O . ILE A 1 89 ? 14.326 -3.174 0.112 1.00 70.25 89 ILE A O 1
ATOM 706 N N . GLY A 1 90 ? 13.170 -1.317 -0.452 1.00 77.81 90 GLY A N 1
ATOM 707 C CA . GLY A 1 90 ? 11.965 -1.651 0.298 1.00 77.81 90 GLY A CA 1
ATOM 708 C C . GLY A 1 90 ? 11.190 -2.817 -0.316 1.00 77.81 90 GLY A C 1
ATOM 709 O O . GLY A 1 90 ? 10.898 -2.834 -1.518 1.00 77.81 90 GLY A O 1
ATOM 710 N N . ILE A 1 91 ? 10.814 -3.780 0.525 1.00 87.00 91 ILE A N 1
ATOM 711 C CA . ILE A 1 91 ? 9.759 -4.739 0.197 1.00 87.00 91 ILE A CA 1
ATOM 712 C C . ILE A 1 91 ? 8.428 -4.060 0.524 1.00 87.00 91 ILE A C 1
ATOM 714 O O . ILE A 1 91 ? 8.250 -3.554 1.626 1.00 87.00 91 ILE A O 1
ATOM 718 N N . HIS A 1 92 ? 7.521 -4.023 -0.447 1.00 90.06 92 HIS A N 1
ATOM 719 C CA . HIS A 1 92 ? 6.224 -3.346 -0.342 1.00 90.06 92 HIS A CA 1
ATOM 720 C C . HIS A 1 92 ? 5.058 -4.333 -0.234 1.00 90.06 92 HIS A C 1
ATOM 722 O O . HIS A 1 92 ? 3.942 -3.952 0.096 1.00 90.06 92 HIS A O 1
ATOM 728 N N . SER A 1 93 ? 5.292 -5.610 -0.528 1.00 93.19 93 SER A N 1
ATOM 729 C CA . SER A 1 93 ? 4.370 -6.708 -0.244 1.00 93.19 93 SER A CA 1
ATOM 730 C C . SER A 1 93 ? 5.131 -8.020 -0.247 1.00 93.19 93 SER A C 1
ATOM 732 O O . SER A 1 93 ? 6.110 -8.164 -0.983 1.00 93.19 93 SER A O 1
ATOM 734 N N . VAL A 1 94 ? 4.649 -8.971 0.542 1.00 91.62 94 VAL A N 1
ATOM 735 C CA . VAL A 1 94 ? 5.195 -10.319 0.644 1.00 91.62 94 VAL A CA 1
ATOM 736 C C . VAL A 1 94 ? 4.041 -11.293 0.488 1.00 91.62 94 VAL A C 1
ATOM 738 O O . VAL A 1 94 ? 2.993 -11.128 1.106 1.00 91.62 94 VAL A O 1
ATOM 741 N N . TYR A 1 95 ? 4.235 -12.311 -0.338 1.00 92.62 95 TYR A N 1
ATOM 742 C CA . TYR A 1 95 ? 3.317 -13.429 -0.463 1.00 92.62 95 TYR A CA 1
ATOM 743 C C . TYR A 1 95 ? 4.050 -14.720 -0.129 1.00 92.62 95 TYR A C 1
ATOM 745 O O . TYR A 1 95 ? 4.998 -15.086 -0.824 1.00 92.62 95 TYR A O 1
ATOM 753 N N . HIS A 1 96 ? 3.588 -15.400 0.920 1.00 89.25 96 HIS A N 1
ATOM 754 C CA . HIS A 1 96 ? 4.050 -16.726 1.311 1.00 89.25 96 HIS A CA 1
ATOM 755 C C . HIS A 1 96 ? 2.900 -17.726 1.147 1.00 89.25 96 HIS A C 1
ATOM 757 O O . HIS A 1 96 ? 2.039 -17.798 2.018 1.00 89.25 96 HIS A O 1
ATOM 763 N N . PRO A 1 97 ? 2.858 -18.520 0.067 1.00 85.06 97 PRO A N 1
ATOM 764 C CA . PRO A 1 97 ? 1.790 -19.503 -0.123 1.00 85.06 97 PRO A CA 1
ATOM 765 C C . PRO A 1 97 ? 1.834 -20.644 0.908 1.00 85.06 97 PRO A C 1
ATOM 767 O O . PRO A 1 97 ? 0.816 -21.282 1.159 1.00 85.06 97 PRO A O 1
ATOM 770 N N . ASP A 1 98 ? 3.001 -20.891 1.510 1.00 85.69 98 ASP A N 1
ATOM 771 C CA . ASP A 1 98 ? 3.230 -22.000 2.444 1.00 85.69 98 ASP A CA 1
ATOM 772 C C . ASP A 1 98 ? 3.192 -21.574 3.924 1.00 85.69 98 ASP A C 1
ATOM 774 O O . ASP A 1 98 ? 3.440 -22.395 4.811 1.00 85.69 98 ASP A O 1
ATOM 778 N N . ALA A 1 99 ? 2.918 -20.298 4.215 1.00 84.81 99 ALA A N 1
ATOM 779 C CA . ALA A 1 99 ? 2.877 -19.769 5.575 1.00 84.81 99 ALA A CA 1
ATOM 780 C C . ALA A 1 99 ? 1.628 -18.915 5.801 1.00 84.81 99 ALA A C 1
ATOM 782 O O . ALA A 1 99 ? 1.190 -18.183 4.923 1.00 84.81 99 ALA A O 1
ATOM 783 N N . LEU A 1 100 ? 1.081 -18.987 7.016 1.00 85.19 100 LEU A N 1
ATOM 784 C CA . LEU A 1 100 ? -0.072 -18.175 7.411 1.00 85.19 100 LEU A CA 1
ATOM 785 C C . LEU A 1 100 ? 0.284 -16.687 7.551 1.00 85.19 100 LEU A C 1
ATOM 787 O O . LEU A 1 100 ? -0.541 -15.820 7.288 1.00 85.19 100 LEU A O 1
ATOM 791 N N . LEU A 1 101 ? 1.504 -16.407 8.011 1.00 89.62 101 LEU A N 1
ATOM 792 C CA . LEU A 1 101 ? 1.993 -15.062 8.294 1.00 89.62 101 LEU A CA 1
ATOM 793 C C . LEU A 1 101 ? 2.948 -14.583 7.203 1.00 89.62 101 LEU A C 1
ATOM 795 O O . LEU A 1 101 ? 3.640 -15.383 6.568 1.00 89.62 101 LEU A O 1
ATOM 799 N N . SER A 1 102 ? 3.024 -13.263 7.039 1.00 87.56 102 SER A N 1
ATOM 800 C CA . SER A 1 102 ? 3.940 -12.616 6.102 1.00 87.56 102 SER A CA 1
ATOM 801 C C . SER A 1 102 ? 5.396 -12.635 6.576 1.00 87.56 102 SER A C 1
ATOM 803 O O . SER A 1 102 ? 6.283 -12.334 5.786 1.00 87.56 102 SER A O 1
ATOM 805 N N . GLN A 1 103 ? 5.643 -12.953 7.856 1.00 85.94 103 GLN A N 1
ATOM 806 C CA . GLN A 1 103 ? 6.959 -12.902 8.507 1.00 85.94 103 GLN A CA 1
ATOM 807 C C . GLN A 1 103 ? 7.615 -11.518 8.404 1.00 85.94 103 GLN A C 1
ATOM 809 O O . GLN A 1 103 ? 8.839 -11.373 8.400 1.00 85.94 103 GLN A O 1
ATOM 814 N N . GLY A 1 104 ? 6.780 -10.485 8.323 1.00 85.94 104 GLY A N 1
ATOM 815 C CA . GLY A 1 104 ? 7.182 -9.109 8.105 1.00 85.94 104 GLY A CA 1
ATOM 816 C C . GLY A 1 104 ? 6.330 -8.138 8.905 1.00 85.94 104 GLY A C 1
ATOM 817 O O . GLY A 1 104 ? 5.472 -8.516 9.701 1.00 85.94 104 GLY A O 1
ATOM 818 N N . ILE A 1 105 ? 6.556 -6.848 8.670 1.00 87.56 105 ILE A N 1
ATOM 819 C CA . ILE A 1 105 ? 5.874 -5.782 9.414 1.00 87.56 105 ILE A CA 1
ATOM 820 C C . ILE A 1 105 ? 4.348 -5.782 9.217 1.00 87.56 105 ILE A C 1
ATOM 822 O O . ILE A 1 105 ? 3.620 -5.237 10.040 1.00 87.56 105 ILE A O 1
ATOM 826 N N . TRP A 1 106 ? 3.849 -6.414 8.153 1.00 93.00 106 TRP A N 1
ATOM 827 C CA . TRP A 1 106 ? 2.414 -6.493 7.885 1.00 93.00 106 TRP A CA 1
ATOM 828 C C . TRP A 1 106 ? 1.660 -7.349 8.906 1.00 93.00 106 TRP A C 1
ATOM 830 O O . TRP A 1 106 ? 0.478 -7.102 9.137 1.00 93.00 106 TRP A O 1
ATOM 840 N N . ASP A 1 107 ? 2.338 -8.290 9.572 1.00 92.44 107 ASP A N 1
ATOM 841 C CA . ASP A 1 107 ? 1.727 -9.131 10.606 1.00 92.44 107 ASP A CA 1
ATOM 842 C C . ASP A 1 107 ? 1.268 -8.300 11.814 1.00 92.44 107 ASP A C 1
ATOM 844 O O . ASP A 1 107 ? 0.285 -8.649 12.464 1.00 92.44 107 ASP A O 1
ATOM 848 N N . TYR A 1 108 ? 1.904 -7.154 12.091 1.00 90.81 108 TYR A N 1
ATOM 849 C CA . TYR A 1 108 ? 1.507 -6.281 13.202 1.00 90.81 108 TYR A CA 1
ATOM 850 C C . TYR A 1 108 ? 0.135 -5.635 12.996 1.00 90.81 108 TYR A C 1
ATOM 852 O O . TYR A 1 108 ? -0.544 -5.337 13.979 1.00 90.81 108 TYR A O 1
ATOM 860 N N . PHE A 1 109 ? -0.329 -5.470 11.750 1.00 93.69 109 PHE A N 1
ATOM 861 C CA . PHE A 1 109 ? -1.685 -4.974 11.504 1.00 93.69 109 PHE A CA 1
ATOM 862 C C . PHE A 1 109 ? -2.756 -5.930 12.036 1.00 93.69 109 PHE A C 1
ATOM 864 O O . PHE A 1 109 ? -3.854 -5.472 12.343 1.00 93.69 109 PHE A O 1
ATOM 871 N N . LEU A 1 110 ? -2.448 -7.220 12.219 1.00 93.38 110 LEU A N 1
ATOM 872 C CA . LEU A 1 110 ? -3.344 -8.180 12.872 1.00 93.38 110 LEU A CA 1
ATOM 873 C C . LEU A 1 110 ? -3.554 -7.872 14.359 1.00 93.38 110 LEU A C 1
ATOM 875 O O . LEU A 1 110 ? -4.451 -8.421 14.978 1.00 93.38 110 LEU A O 1
ATOM 879 N N . LEU A 1 111 ? -2.752 -7.004 14.973 1.00 91.56 111 LEU A N 1
ATOM 880 C CA . LEU A 1 111 ? -2.972 -6.624 16.366 1.00 91.56 111 LEU A CA 1
ATOM 881 C C . LEU A 1 111 ? -4.036 -5.535 16.507 1.00 91.56 111 LEU A C 1
ATOM 883 O O . LEU A 1 111 ? -4.608 -5.419 17.588 1.00 91.56 111 LEU A O 1
ATOM 887 N N . ALA A 1 112 ? -4.329 -4.769 15.447 1.00 91.94 112 ALA A N 1
ATOM 888 C CA . ALA A 1 112 ? -5.207 -3.600 15.524 1.00 91.94 112 ALA A CA 1
ATOM 889 C C . ALA A 1 112 ? -6.573 -3.911 16.172 1.00 91.94 112 ALA A C 1
ATOM 891 O O . ALA A 1 112 ? -6.907 -3.236 17.145 1.00 91.94 112 ALA A O 1
ATOM 892 N N . PRO A 1 113 ? -7.311 -4.978 15.791 1.00 90.88 113 PRO A N 1
ATOM 893 C CA . PRO A 1 113 ? -8.596 -5.307 16.416 1.00 90.88 113 PRO A CA 1
ATOM 894 C C . PRO A 1 113 ? -8.562 -5.488 17.941 1.00 90.88 113 PRO A C 1
ATOM 896 O O . PRO A 1 113 ? -9.588 -5.351 18.598 1.00 90.88 113 PRO A O 1
ATOM 899 N N . LEU A 1 114 ? -7.401 -5.807 18.526 1.00 86.94 114 LEU A N 1
ATOM 900 C CA . LEU A 1 114 ? -7.247 -6.026 19.969 1.00 86.94 114 LEU A CA 1
ATOM 901 C C . LEU A 1 114 ? -7.207 -4.726 20.787 1.00 86.94 114 LEU A C 1
ATOM 903 O O . LEU A 1 114 ? -7.278 -4.795 22.019 1.00 86.94 114 LEU A O 1
ATOM 907 N N . PHE A 1 115 ? -7.067 -3.582 20.112 1.00 85.75 115 PHE A N 1
ATOM 908 C CA . PHE A 1 115 ? -7.051 -2.238 20.694 1.00 85.75 115 PHE A CA 1
ATOM 909 C C . PHE A 1 115 ? -8.407 -1.525 20.604 1.00 85.75 115 PHE A C 1
ATOM 911 O O . PHE A 1 115 ? -8.497 -0.376 21.015 1.00 85.75 115 PHE A O 1
ATOM 918 N N . ARG A 1 116 ? -9.452 -2.190 20.092 1.00 84.00 116 ARG A N 1
ATOM 919 C CA . ARG A 1 116 ? -10.823 -1.671 20.145 1.00 84.00 116 ARG A CA 1
ATOM 920 C C . ARG A 1 116 ? -11.363 -1.697 21.572 1.00 84.00 116 ARG A C 1
ATOM 922 O O . ARG A 1 116 ? -11.177 -2.682 22.298 1.00 84.00 116 ARG A O 1
ATOM 929 N N . ASP A 1 117 ? -12.098 -0.658 21.939 1.00 65.50 117 ASP A N 1
ATOM 930 C CA . ASP A 1 117 ? -12.751 -0.537 23.240 1.00 65.50 117 ASP A CA 1
ATOM 931 C C . ASP A 1 117 ? -14.129 -1.231 23.231 1.00 65.50 117 ASP A C 1
ATOM 933 O O . ASP A 1 117 ? -15.177 -0.597 23.198 1.00 65.50 117 ASP A O 1
ATOM 937 N N . GLY A 1 118 ? -14.135 -2.570 23.250 1.00 54.81 118 GLY A N 1
ATOM 938 C CA . GLY A 1 118 ? -15.357 -3.392 23.301 1.00 54.81 118 GLY A CA 1
ATOM 939 C C . GLY A 1 118 ? -15.703 -3.916 24.707 1.00 54.81 118 GLY A C 1
ATOM 940 O O . GLY A 1 118 ? -14.809 -4.303 25.468 1.00 54.81 118 GLY A O 1
ATOM 941 N N . GLU A 1 119 ? -17.005 -3.945 25.042 1.00 41.47 119 GLU A N 1
ATOM 942 C CA . GLU A 1 119 ? -17.610 -4.319 26.340 1.00 41.47 119 GLU A CA 1
ATOM 943 C C . GLU A 1 119 ? -16.814 -5.373 27.143 1.00 41.47 119 GLU A C 1
ATOM 945 O O . GLU A 1 119 ? -16.805 -6.565 26.836 1.00 41.47 119 GLU A O 1
ATOM 950 N N . GLY A 1 120 ? -16.167 -4.936 28.231 1.00 41.72 120 GLY A N 1
ATOM 951 C CA . GLY A 1 120 ? -15.516 -5.818 29.211 1.00 41.72 120 GLY A CA 1
ATOM 952 C C . GLY A 1 120 ? -14.061 -5.479 29.538 1.00 41.72 120 GLY A C 1
ATOM 953 O O . GLY A 1 120 ? -13.528 -5.986 30.528 1.00 41.72 120 GLY A O 1
ATOM 954 N N . ARG A 1 121 ? -13.414 -4.589 28.777 1.00 44.81 121 ARG A N 1
ATOM 955 C CA . ARG A 1 121 ? -12.100 -4.034 29.132 1.00 44.81 121 ARG A CA 1
ATOM 956 C C . ARG A 1 121 ? -12.293 -2.648 29.732 1.00 44.81 121 ARG A C 1
ATOM 958 O O . ARG A 1 121 ? -12.609 -1.696 29.037 1.00 44.81 121 ARG A O 1
ATOM 965 N N . GLY A 1 122 ? -12.173 -2.554 31.057 1.00 33.88 122 GLY A N 1
ATOM 966 C CA . GLY A 1 122 ? -12.254 -1.277 31.761 1.00 33.88 122 GLY A CA 1
ATOM 967 C C . GLY A 1 122 ? -11.284 -0.265 31.155 1.00 33.88 122 GLY A C 1
ATOM 968 O O . GLY A 1 122 ? -10.100 -0.575 31.034 1.00 33.88 122 GLY A O 1
ATOM 969 N N . ALA A 1 123 ? -11.829 0.897 30.786 1.00 35.69 123 ALA A N 1
ATOM 970 C CA . ALA A 1 123 ? -11.164 2.098 30.290 1.00 35.69 123 ALA A CA 1
ATOM 971 C C . ALA A 1 123 ? -9.641 2.106 30.518 1.00 35.69 123 ALA A C 1
ATOM 973 O O . ALA A 1 123 ? -9.159 2.458 31.600 1.00 35.69 123 ALA A O 1
ATOM 974 N N . ARG A 1 124 ? -8.872 1.726 29.493 1.00 40.91 124 ARG A N 1
ATOM 975 C CA . ARG A 1 124 ? -7.486 2.181 29.364 1.00 40.91 124 ARG A CA 1
ATOM 976 C C . ARG A 1 124 ? -7.532 3.351 28.400 1.00 40.91 124 ARG A C 1
ATOM 978 O O . ARG A 1 124 ? -7.998 3.195 27.289 1.00 40.91 124 ARG A O 1
ATOM 985 N N . GLY A 1 125 ? -7.154 4.512 28.925 1.00 38.03 125 GLY A N 1
ATOM 986 C CA . GLY A 1 125 ? -7.451 5.823 28.363 1.00 38.03 125 GLY A CA 1
ATOM 987 C C . GLY A 1 125 ? -7.114 6.018 26.889 1.00 38.03 125 GLY A C 1
ATOM 988 O O . GLY A 1 125 ? -6.194 5.402 26.358 1.00 38.03 125 GLY A O 1
ATOM 989 N N . GLU A 1 126 ? -7.853 6.960 26.307 1.00 36.47 126 GLU A N 1
ATOM 990 C CA . GLU A 1 126 ? -7.588 7.647 25.045 1.00 36.47 126 GLU A CA 1
ATOM 991 C C . GLU A 1 126 ? -6.076 7.875 24.865 1.00 36.47 126 GLU A C 1
ATOM 993 O O . GLU A 1 126 ? -5.451 8.648 25.597 1.00 36.47 126 GLU A O 1
ATOM 998 N N . GLY A 1 127 ? -5.456 7.151 23.932 1.00 46.16 127 GLY A N 1
ATOM 999 C CA . GLY A 1 127 ? -4.025 7.271 23.675 1.00 46.16 127 GLY A CA 1
ATOM 1000 C C . GLY A 1 127 ? -3.532 6.330 22.581 1.00 46.16 127 GLY A C 1
ATOM 1001 O O . GLY A 1 127 ? -3.878 5.152 22.550 1.00 46.16 127 GLY A O 1
ATOM 1002 N N . ALA A 1 128 ? -2.688 6.847 21.688 1.00 46.31 128 ALA A N 1
ATOM 1003 C CA . ALA A 1 128 ? -1.996 6.040 20.691 1.00 46.31 128 ALA A CA 1
ATOM 1004 C C . ALA A 1 128 ? -1.062 5.029 21.381 1.00 46.31 128 ALA A C 1
ATOM 1006 O O . ALA A 1 128 ? -0.153 5.408 22.124 1.00 46.31 128 ALA A O 1
ATOM 1007 N N . ALA A 1 129 ? -1.265 3.736 21.129 1.00 46.44 129 ALA A N 1
ATOM 1008 C CA . ALA A 1 129 ? -0.347 2.694 21.570 1.00 46.44 129 ALA A CA 1
ATOM 1009 C C . ALA A 1 129 ? 0.760 2.503 20.520 1.00 46.44 129 ALA A C 1
ATOM 1011 O O . ALA A 1 129 ? 0.504 2.025 19.417 1.00 46.44 129 ALA A O 1
ATOM 1012 N N . ILE A 1 130 ? 2.002 2.861 20.861 1.00 45.00 130 ILE A N 1
ATOM 1013 C CA . ILE A 1 130 ? 3.169 2.557 20.023 1.00 45.00 130 ILE A CA 1
ATOM 1014 C C . ILE A 1 130 ? 3.551 1.094 20.265 1.00 45.00 130 ILE A C 1
ATOM 1016 O O . ILE A 1 130 ? 4.017 0.738 21.348 1.00 45.00 130 ILE A O 1
ATOM 1020 N N . VAL A 1 131 ? 3.367 0.245 19.255 1.00 47.41 131 VAL A N 1
ATOM 1021 C CA . VAL A 1 131 ? 3.935 -1.108 19.249 1.00 47.41 131 VAL A CA 1
ATOM 1022 C C . VAL A 1 131 ? 5.335 -1.010 18.661 1.00 47.41 131 VAL A C 1
ATOM 1024 O O . VAL A 1 131 ? 5.503 -0.833 17.458 1.00 47.41 131 VAL A O 1
ATOM 1027 N N . ASP A 1 132 ? 6.339 -1.085 19.530 1.00 36.09 132 ASP A N 1
ATOM 1028 C CA . ASP A 1 132 ? 7.737 -1.042 19.136 1.00 36.09 132 ASP A CA 1
ATOM 1029 C C . ASP A 1 132 ? 8.367 -2.438 19.189 1.00 36.09 132 ASP A C 1
ATOM 1031 O O . ASP A 1 132 ? 8.389 -3.069 20.245 1.00 36.09 132 ASP A O 1
ATOM 1035 N N . CYS A 1 133 ? 8.878 -2.940 18.063 1.00 41.09 133 CYS A N 1
ATOM 1036 C CA . CYS A 1 133 ? 9.571 -4.227 18.008 1.00 41.09 133 CYS A CA 1
ATOM 1037 C C . CYS A 1 133 ? 10.851 -4.123 17.178 1.00 41.09 133 CYS A C 1
ATOM 1039 O O . CYS A 1 133 ? 10.896 -4.419 15.984 1.00 41.09 133 CYS A O 1
ATOM 1041 N N . GLN A 1 134 ? 11.925 -3.733 17.861 1.00 32.25 134 GLN A N 1
ATOM 1042 C CA . GLN A 1 134 ? 13.281 -4.088 17.468 1.00 32.25 134 GLN A CA 1
ATOM 1043 C C . GLN A 1 134 ? 13.421 -5.607 17.580 1.00 32.25 134 GLN A C 1
ATOM 1045 O O . GLN A 1 134 ? 13.324 -6.166 18.671 1.00 32.25 134 GLN A O 1
ATOM 1050 N N . LEU A 1 135 ? 13.641 -6.280 16.454 1.00 30.94 135 LEU A N 1
ATOM 1051 C CA . LEU A 1 135 ? 13.888 -7.714 16.415 1.00 30.94 135 LEU A CA 1
ATOM 1052 C C . LEU A 1 135 ? 15.272 -8.021 17.025 1.00 30.94 135 LEU A C 1
ATOM 1054 O O . LEU A 1 135 ? 16.256 -8.218 16.316 1.00 30.94 135 LEU A O 1
ATOM 1058 N N . LEU A 1 136 ? 15.359 -8.062 18.353 1.00 24.80 136 LEU A N 1
ATOM 1059 C CA . LEU A 1 136 ? 16.344 -8.875 19.052 1.00 24.80 136 LEU A CA 1
ATOM 1060 C C . LEU A 1 136 ? 15.713 -10.251 19.242 1.00 24.80 136 LEU A C 1
ATOM 1062 O O . LEU A 1 136 ? 14.718 -10.401 19.945 1.00 24.80 136 LEU A O 1
ATOM 1066 N N . ILE A 1 137 ? 16.316 -11.271 18.629 1.00 29.98 137 ILE A N 1
ATOM 1067 C CA . ILE A 1 137 ? 16.169 -12.650 19.095 1.00 29.98 137 ILE A CA 1
ATOM 1068 C C . ILE A 1 137 ? 16.772 -12.675 20.505 1.00 29.98 137 ILE A C 1
ATOM 1070 O O . ILE A 1 137 ? 17.968 -12.898 20.684 1.00 29.98 137 ILE A O 1
ATOM 1074 N N . ALA A 1 138 ? 15.962 -12.362 21.507 1.00 26.08 138 ALA A N 1
ATOM 1075 C CA . ALA A 1 138 ? 16.307 -12.490 22.906 1.00 26.08 138 ALA A CA 1
ATOM 1076 C C . ALA A 1 138 ? 15.042 -12.882 23.666 1.00 26.08 138 ALA A C 1
ATOM 1078 O O . ALA A 1 138 ? 14.058 -12.154 23.711 1.00 26.08 138 ALA A O 1
ATOM 1079 N N . ASN A 1 139 ? 15.100 -14.094 24.203 1.00 29.88 139 ASN A N 1
ATOM 1080 C CA . ASN A 1 139 ? 14.114 -14.721 25.064 1.00 29.88 139 ASN A CA 1
ATOM 1081 C C . ASN A 1 139 ? 13.671 -13.793 26.206 1.00 29.88 139 ASN A C 1
ATOM 1083 O O . ASN A 1 139 ? 14.368 -13.740 27.212 1.00 29.88 139 ASN A O 1
ATOM 1087 N N . GLU A 1 140 ? 12.500 -13.168 26.107 1.00 32.47 140 GLU A N 1
ATOM 1088 C CA . GLU A 1 140 ? 11.688 -12.814 2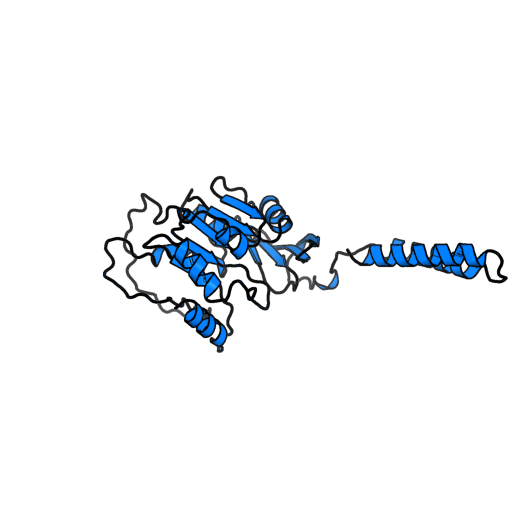7.276 1.00 32.47 140 GLU A CA 1
ATOM 1089 C C . GLU A 1 140 ? 10.211 -13.057 26.939 1.00 32.47 140 GLU A C 1
ATOM 1091 O O . GLU A 1 140 ? 9.648 -12.499 26.000 1.00 32.47 140 GLU A O 1
ATOM 1096 N N . GLU A 1 141 ? 9.605 -13.988 27.673 1.00 29.55 141 GLU A N 1
ATOM 1097 C CA . GLU A 1 141 ? 8.210 -14.392 27.538 1.00 29.55 141 GLU A CA 1
ATOM 1098 C C . GLU A 1 141 ? 7.282 -13.194 27.789 1.00 29.55 141 GLU A C 1
ATOM 1100 O O . GLU A 1 141 ? 7.202 -12.679 28.906 1.00 29.55 141 GLU A O 1
ATOM 1105 N N . CYS A 1 142 ? 6.496 -12.789 26.786 1.00 30.14 142 CYS A N 1
ATOM 1106 C CA . CYS A 1 142 ? 5.283 -12.009 27.027 1.00 30.14 142 CYS A CA 1
ATOM 1107 C C . CYS A 1 142 ? 4.259 -12.895 27.756 1.00 30.14 142 CYS A C 1
ATOM 1109 O O . CYS A 1 142 ? 3.337 -13.446 27.157 1.00 30.14 142 CYS A O 1
ATOM 1111 N N . ALA A 1 143 ? 4.418 -13.040 29.071 1.00 29.28 143 ALA A N 1
ATOM 1112 C CA . ALA A 1 143 ? 3.443 -13.657 29.959 1.00 29.28 143 ALA A CA 1
ATOM 1113 C C . ALA A 1 143 ? 2.268 -12.692 30.207 1.00 29.28 143 ALA A C 1
ATOM 1115 O O . ALA A 1 143 ? 2.104 -12.126 31.285 1.00 29.28 143 ALA A O 1
ATOM 1116 N N . GLY A 1 144 ? 1.440 -12.498 29.182 1.00 31.66 144 GLY A N 1
ATOM 1117 C CA . GLY A 1 144 ? 0.081 -11.986 29.308 1.00 31.66 144 GLY A CA 1
ATOM 1118 C C . GLY A 1 144 ? -0.874 -13.118 28.960 1.00 31.66 144 GLY A C 1
ATOM 1119 O O . GLY A 1 144 ? -0.810 -13.650 27.856 1.00 31.66 144 GLY A O 1
ATOM 1120 N N . GLN A 1 145 ? -1.721 -13.530 29.906 1.00 26.75 145 GLN A N 1
ATOM 1121 C CA . GLN A 1 145 ? -2.748 -14.551 29.686 1.00 26.75 145 GLN A CA 1
ATOM 1122 C C . GLN A 1 145 ? -3.512 -14.267 28.390 1.00 26.75 145 GLN A C 1
ATOM 1124 O O . GLN A 1 145 ? -4.211 -13.260 28.296 1.00 26.75 145 GLN A O 1
ATOM 1129 N N . SER A 1 146 ? -3.391 -15.170 27.414 1.00 34.78 146 SER A N 1
ATOM 1130 C CA . SER A 1 146 ? -4.310 -15.236 26.282 1.00 34.78 146 SER A CA 1
ATOM 1131 C C . SER A 1 146 ? -5.715 -15.435 26.858 1.00 34.78 146 SER A C 1
ATOM 1133 O O . SER A 1 146 ? -5.960 -16.461 27.505 1.00 34.78 146 SER A O 1
ATOM 1135 N N . PRO A 1 147 ? -6.638 -14.465 26.720 1.00 39.84 147 PRO A N 1
ATOM 1136 C CA . PRO A 1 147 ? -8.017 -14.737 27.052 1.00 39.84 147 PRO A CA 1
ATOM 1137 C C . PRO A 1 147 ? -8.494 -15.765 26.032 1.00 39.84 147 PRO A C 1
ATOM 1139 O O . PRO A 1 147 ? -8.449 -15.509 24.831 1.00 39.84 147 PRO A O 1
ATOM 1142 N N . ASN A 1 148 ? -8.912 -16.933 26.523 1.00 34.66 148 ASN A N 1
ATOM 1143 C CA . ASN A 1 148 ? -9.651 -17.924 25.748 1.00 34.66 148 ASN A CA 1
ATOM 1144 C C . ASN A 1 148 ? -10.897 -17.242 25.166 1.00 34.66 148 ASN A C 1
ATOM 1146 O O . ASN A 1 148 ? -11.952 -17.218 25.798 1.00 34.66 148 ASN A O 1
ATOM 1150 N N . LEU A 1 149 ? -10.757 -16.638 23.989 1.00 39.81 149 LEU A N 1
ATOM 1151 C CA . LEU A 1 149 ? -11.858 -16.079 23.230 1.00 39.81 149 LEU A CA 1
ATOM 1152 C C . LEU A 1 149 ? -12.541 -17.245 22.515 1.00 39.81 149 LEU A C 1
ATOM 1154 O O . LEU A 1 149 ? -11.892 -17.945 21.735 1.00 39.81 149 LEU A O 1
ATOM 1158 N N . PRO A 1 150 ? -13.837 -17.489 22.758 1.00 36.28 150 PRO A N 1
ATOM 1159 C CA . PRO A 1 150 ? -14.612 -18.347 21.883 1.00 36.28 150 PRO A CA 1
ATOM 1160 C C . PRO A 1 150 ? -14.736 -17.618 20.539 1.00 36.28 150 PRO A C 1
ATOM 1162 O O . PRO A 1 150 ? -15.592 -16.752 20.378 1.00 36.28 150 PRO A O 1
ATOM 1165 N N . ILE A 1 151 ? -13.854 -17.916 19.579 1.00 43.38 151 ILE A N 1
ATOM 1166 C CA . ILE A 1 151 ? -13.884 -17.292 18.248 1.00 43.38 151 ILE A CA 1
ATOM 1167 C C . ILE A 1 151 ? -15.036 -17.921 17.457 1.00 43.38 151 ILE A C 1
ATOM 1169 O O . ILE A 1 151 ? -14.849 -18.821 16.646 1.00 43.38 151 ILE A O 1
ATOM 1173 N N . SER A 1 152 ? -16.261 -17.491 17.754 1.00 45.84 152 SER A N 1
ATOM 1174 C CA . SER A 1 152 ? -17.430 -17.784 16.924 1.00 45.84 152 SER A CA 1
ATOM 1175 C C . SER A 1 152 ? -17.745 -16.636 15.961 1.00 45.84 152 SER A C 1
ATOM 1177 O O . SER A 1 152 ? -18.548 -16.836 15.052 1.00 45.84 152 SER A O 1
ATOM 1179 N N . GLN A 1 153 ? -17.153 -15.451 16.151 1.00 58.44 153 GLN A N 1
ATOM 1180 C CA . GLN A 1 153 ? -17.344 -14.259 15.320 1.00 58.44 153 GLN A CA 1
ATOM 1181 C C . GLN A 1 153 ? -16.044 -13.443 15.281 1.00 58.44 153 GLN A C 1
ATOM 1183 O O . GLN A 1 153 ? -15.301 -13.421 16.264 1.00 58.44 153 GLN A O 1
ATOM 1188 N N . SER A 1 154 ? -15.760 -12.813 14.139 1.00 67.69 154 SER A N 1
ATOM 1189 C CA . SER A 1 154 ? -14.647 -11.868 14.001 1.00 67.69 154 SER A CA 1
ATOM 1190 C C . SER A 1 154 ? -14.834 -10.698 14.982 1.00 67.69 154 SER A C 1
ATOM 1192 O O . SER A 1 154 ? -15.962 -10.228 15.125 1.00 67.69 154 SER A O 1
ATOM 1194 N N . PRO A 1 155 ? -13.766 -10.191 15.632 1.00 80.88 155 PRO A N 1
ATOM 1195 C CA 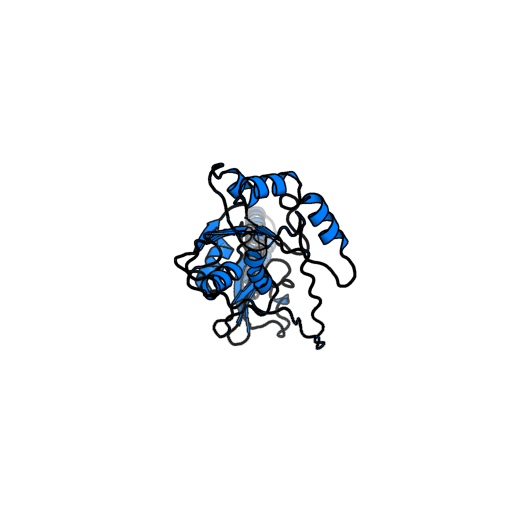. PRO A 1 155 ? -13.842 -9.013 16.503 1.00 80.88 155 PRO A CA 1
ATOM 1196 C C . PRO A 1 155 ? -14.114 -7.708 15.733 1.00 80.88 155 PRO A C 1
ATOM 1198 O O . PRO A 1 155 ? -14.225 -6.646 16.341 1.00 80.88 155 PRO A O 1
ATOM 1201 N N . ILE A 1 156 ? -14.167 -7.771 14.400 1.00 90.12 156 ILE A N 1
ATOM 1202 C CA . ILE A 1 156 ? -14.415 -6.643 13.502 1.00 90.12 156 ILE A CA 1
ATOM 1203 C C . ILE A 1 156 ? -15.389 -7.024 12.386 1.00 90.12 156 ILE A C 1
ATOM 1205 O O . ILE A 1 156 ? -15.451 -8.180 11.952 1.00 90.12 156 ILE A O 1
ATOM 1209 N N . SER A 1 157 ? -16.097 -6.020 11.891 1.00 93.19 157 SER A N 1
ATOM 1210 C CA . SER A 1 157 ? -17.118 -6.087 10.852 1.00 93.19 157 SER A CA 1
ATOM 1211 C C . SER A 1 157 ? -16.627 -5.550 9.512 1.00 93.19 157 SER A C 1
ATOM 1213 O O . SER A 1 157 ? -17.188 -5.928 8.489 1.00 93.19 157 SER A O 1
ATOM 1215 N N . ASN A 1 158 ? -15.602 -4.692 9.481 1.00 96.81 158 ASN A N 1
ATOM 1216 C CA . ASN A 1 158 ? -14.987 -4.193 8.249 1.00 96.81 158 ASN A CA 1
ATOM 1217 C C . ASN A 1 158 ? -13.557 -3.647 8.483 1.00 96.81 158 ASN A C 1
ATOM 1219 O O . ASN A 1 158 ? -13.151 -3.367 9.610 1.00 96.81 158 ASN A O 1
ATOM 1223 N N . LEU A 1 159 ? -12.784 -3.518 7.401 1.00 98.06 159 LEU A N 1
ATOM 1224 C CA . LEU A 1 159 ? -11.438 -2.932 7.380 1.00 98.06 159 LEU A CA 1
ATOM 1225 C C . LEU A 1 159 ? -11.309 -1.977 6.186 1.00 98.06 159 LEU A C 1
ATOM 1227 O O . LEU A 1 159 ? -11.619 -2.353 5.052 1.00 98.06 159 LEU A O 1
ATOM 1231 N N . LEU A 1 160 ? -10.760 -0.786 6.417 1.00 98.62 160 LEU A N 1
ATOM 1232 C CA . LEU A 1 160 ? -10.193 0.067 5.374 1.00 98.62 160 LEU A CA 1
ATOM 1233 C C . LEU A 1 160 ? -8.666 -0.005 5.432 1.00 98.62 160 LEU A C 1
ATOM 1235 O O . LEU A 1 160 ? -8.074 0.201 6.485 1.00 98.62 160 LEU A O 1
ATOM 1239 N N . LEU A 1 161 ? -8.023 -0.245 4.293 1.00 98.44 161 LEU A N 1
ATOM 1240 C CA . LEU A 1 161 ? -6.575 -0.188 4.134 1.00 98.44 161 LEU A CA 1
ATOM 1241 C C . LEU A 1 161 ? -6.203 0.884 3.107 1.00 98.44 161 LEU A C 1
ATOM 1243 O O . LEU A 1 161 ? -6.510 0.755 1.923 1.00 98.44 161 LEU A O 1
ATOM 1247 N N . ILE A 1 162 ? -5.510 1.928 3.549 1.00 98.06 162 ILE A N 1
ATOM 1248 C CA . ILE A 1 162 ? -4.940 2.975 2.699 1.00 98.06 162 ILE A CA 1
ATOM 1249 C C . ILE A 1 162 ? -3.488 2.606 2.384 1.00 98.06 162 ILE A C 1
ATOM 1251 O O . ILE A 1 162 ? -2.648 2.615 3.276 1.00 98.06 162 ILE A O 1
ATOM 1255 N N . GLY A 1 163 ? -3.188 2.323 1.117 1.00 95.69 163 GLY A N 1
ATOM 1256 C CA . GLY A 1 163 ? -1.908 1.758 0.680 1.00 95.69 163 GLY A CA 1
ATOM 1257 C C . GLY A 1 163 ? -1.947 0.234 0.683 1.00 95.69 163 GLY A C 1
ATOM 1258 O O . GLY A 1 163 ? -1.292 -0.414 1.488 1.00 95.69 163 GLY A O 1
ATOM 1259 N N . ALA A 1 164 ? -2.768 -0.355 -0.188 1.00 94.81 164 ALA A N 1
ATOM 1260 C CA . ALA A 1 164 ? -2.972 -1.802 -0.181 1.00 94.81 164 ALA A CA 1
ATOM 1261 C C . ALA A 1 164 ? -1.868 -2.605 -0.890 1.00 94.81 164 ALA A C 1
ATOM 1263 O O . ALA A 1 164 ? -1.767 -3.821 -0.681 1.00 94.81 164 ALA A O 1
ATOM 1264 N N . ALA A 1 165 ? -1.057 -1.947 -1.726 1.00 95.25 165 ALA A N 1
ATOM 1265 C CA . ALA A 1 165 ? -0.007 -2.570 -2.519 1.00 95.25 165 ALA A CA 1
ATOM 1266 C C . ALA A 1 165 ? -0.502 -3.858 -3.221 1.00 95.25 165 ALA A C 1
ATOM 1268 O O . ALA A 1 165 ? -1.574 -3.860 -3.832 1.00 95.25 165 ALA A O 1
ATOM 1269 N N . ALA A 1 166 ? 0.250 -4.961 -3.150 1.00 96.44 166 ALA A N 1
ATOM 1270 C CA . ALA A 1 166 ? -0.149 -6.232 -3.755 1.00 96.44 166 ALA A CA 1
ATOM 1271 C C . ALA A 1 166 ? -1.095 -7.081 -2.881 1.00 96.44 166 ALA A C 1
ATOM 1273 O O . ALA A 1 166 ? -1.424 -8.198 -3.270 1.00 96.44 166 ALA A O 1
ATOM 1274 N N . GLY A 1 167 ? -1.573 -6.569 -1.739 1.00 96.25 167 GLY A N 1
ATOM 1275 C CA . GLY A 1 167 ? -2.621 -7.222 -0.950 1.00 96.25 167 GLY A CA 1
ATOM 1276 C C . GLY A 1 167 ? -2.146 -8.125 0.194 1.00 96.25 167 GLY A C 1
ATOM 1277 O O . GLY A 1 167 ? -2.925 -8.974 0.623 1.00 96.25 167 GLY A O 1
ATOM 1278 N N . THR A 1 168 ? -0.939 -7.924 0.740 1.00 96.25 168 THR A N 1
ATOM 1279 C CA . THR A 1 168 ? -0.445 -8.679 1.915 1.00 96.25 168 THR A CA 1
ATOM 1280 C C . THR A 1 168 ? -1.399 -8.579 3.110 1.00 96.25 168 THR A C 1
ATOM 1282 O O . THR A 1 168 ? -1.877 -9.594 3.605 1.00 96.25 168 THR A O 1
ATOM 1285 N N . VAL A 1 169 ? -1.714 -7.356 3.563 1.00 96.44 169 VAL A N 1
ATOM 1286 C CA . VAL A 1 169 ? -2.565 -7.131 4.748 1.00 96.44 169 VAL A CA 1
ATOM 1287 C C . VAL A 1 169 ? -3.989 -7.666 4.542 1.00 96.44 169 VAL A C 1
ATOM 1289 O O . VAL A 1 169 ? -4.468 -8.375 5.425 1.00 96.44 169 VAL A O 1
ATOM 1292 N N . PRO A 1 170 ? -4.668 -7.428 3.399 1.00 96.75 170 PRO A N 1
ATOM 1293 C CA . PRO A 1 170 ? -5.970 -8.034 3.131 1.00 96.75 170 PRO A CA 1
ATOM 1294 C C . PRO A 1 170 ? -5.950 -9.566 3.152 1.00 96.75 170 PRO A C 1
ATOM 1296 O O . PRO A 1 170 ? -6.887 -10.176 3.668 1.00 96.75 170 PRO A O 1
ATOM 1299 N N . GLY A 1 171 ? -4.882 -10.185 2.635 1.00 95.38 171 GLY A N 1
ATOM 1300 C CA . GLY A 1 171 ? -4.681 -11.630 2.718 1.00 95.38 171 GLY A CA 1
ATOM 1301 C C . GLY A 1 171 ? -4.594 -12.103 4.165 1.00 95.38 171 GLY A C 1
ATOM 1302 O O . GLY A 1 171 ? -5.389 -12.942 4.576 1.00 95.38 171 GLY A O 1
ATOM 1303 N N . LEU A 1 172 ? -3.720 -11.486 4.968 1.00 95.12 172 LEU A N 1
ATOM 1304 C CA . LEU A 1 172 ? -3.573 -11.797 6.395 1.00 95.12 172 LEU A CA 1
ATOM 1305 C C . LEU A 1 172 ? -4.900 -11.666 7.156 1.00 95.12 172 LEU A C 1
ATOM 1307 O O . LEU A 1 172 ? -5.275 -12.559 7.913 1.00 95.12 172 LEU A O 1
ATOM 1311 N N . TYR A 1 173 ? -5.644 -10.581 6.934 1.00 95.06 173 TYR A N 1
ATOM 1312 C CA . TYR A 1 173 ? -6.952 -10.389 7.563 1.00 95.06 173 TYR A CA 1
ATOM 1313 C C . TYR A 1 173 ? -7.968 -11.445 7.130 1.00 95.06 173 TYR A C 1
ATOM 1315 O O . TYR A 1 173 ? -8.743 -11.912 7.961 1.00 95.06 173 TYR A O 1
ATOM 1323 N N . THR A 1 174 ? -7.955 -11.841 5.857 1.00 94.25 174 THR A N 1
ATOM 1324 C CA . THR A 1 174 ? -8.864 -12.873 5.346 1.00 94.25 174 THR A CA 1
ATOM 1325 C C . THR A 1 174 ? -8.564 -14.238 5.960 1.00 94.25 174 THR A C 1
ATOM 1327 O O . THR A 1 174 ? -9.488 -14.949 6.351 1.00 94.25 174 THR A O 1
ATOM 1330 N N . GLU A 1 175 ? -7.286 -14.588 6.105 1.00 92.00 175 GLU A N 1
ATOM 1331 C CA . GLU A 1 175 ? -6.872 -15.856 6.712 1.00 92.00 175 GLU A CA 1
ATOM 1332 C C . GLU A 1 175 ? -7.152 -15.906 8.226 1.00 92.00 175 GLU A C 1
ATOM 1334 O O . GLU A 1 175 ? -7.572 -16.939 8.746 1.00 92.00 175 GLU A O 1
ATOM 1339 N N . ILE A 1 176 ? -6.952 -14.796 8.948 1.00 92.19 176 ILE A N 1
ATOM 1340 C CA . ILE A 1 176 ? -7.054 -14.758 10.419 1.00 92.19 176 ILE A CA 1
ATOM 1341 C C . ILE A 1 176 ? -8.468 -14.439 10.916 1.00 92.19 176 ILE A C 1
ATOM 1343 O O . ILE A 1 176 ? -8.941 -15.052 11.873 1.00 92.19 176 ILE A O 1
ATOM 1347 N N . TYR A 1 177 ? -9.148 -13.481 10.286 1.00 91.12 177 TYR A N 1
ATOM 1348 C CA . TYR A 1 177 ? -10.467 -12.995 10.708 1.00 91.12 177 TYR A CA 1
ATOM 1349 C C . TYR A 1 177 ? -11.610 -13.492 9.818 1.00 91.12 177 TYR A C 1
ATOM 1351 O O . TYR A 1 177 ? -12.780 -13.238 10.109 1.00 91.12 177 TYR A O 1
ATOM 1359 N N . GLY A 1 178 ? -11.299 -14.249 8.765 1.00 90.19 178 GLY A N 1
ATOM 1360 C CA . GLY A 1 178 ? -12.283 -14.794 7.841 1.00 90.19 178 GLY A CA 1
ATOM 1361 C C . GLY A 1 178 ? -12.806 -13.746 6.860 1.00 90.19 178 GLY A C 1
ATOM 1362 O O . GLY A 1 178 ? -12.115 -12.812 6.466 1.00 90.19 178 GLY A O 1
ATOM 1363 N N . SER A 1 179 ? -14.062 -13.893 6.441 1.00 91.62 179 SER A N 1
ATOM 1364 C CA . SER A 1 179 ? -14.662 -13.113 5.351 1.00 91.62 179 SER A CA 1
ATOM 1365 C C . SER A 1 179 ? -15.103 -11.695 5.745 1.00 91.62 179 SER A C 1
ATOM 1367 O O . SER A 1 179 ? -16.159 -11.238 5.305 1.00 91.62 179 SER A O 1
ATOM 1369 N N . VAL A 1 180 ? -14.334 -11.002 6.586 1.00 94.12 180 VAL A N 1
ATOM 1370 C CA . VAL A 1 180 ? -14.576 -9.592 6.924 1.00 94.12 180 VAL A CA 1
ATOM 1371 C C . VAL A 1 180 ? -14.443 -8.754 5.646 1.00 94.12 180 VAL A C 1
ATOM 1373 O O . VAL A 1 180 ? -13.445 -8.910 4.943 1.00 94.12 180 VAL A O 1
ATOM 1376 N N . PRO A 1 181 ? -15.413 -7.888 5.308 1.00 98.00 181 PRO A N 1
ATOM 1377 C CA . PRO A 1 181 ? -15.284 -6.928 4.217 1.00 98.00 181 PRO A CA 1
ATOM 1378 C C . PRO A 1 181 ? -14.045 -6.035 4.365 1.00 98.00 181 PRO A C 1
ATOM 1380 O O . PRO A 1 181 ? -13.894 -5.322 5.356 1.00 98.00 181 PRO A O 1
ATOM 1383 N N . ILE A 1 182 ? -13.175 -6.045 3.357 1.00 98.50 182 ILE A N 1
ATOM 1384 C CA . ILE A 1 182 ? -11.943 -5.254 3.312 1.00 98.50 182 ILE A CA 1
ATOM 1385 C C . ILE A 1 182 ? -11.993 -4.342 2.091 1.00 98.50 182 ILE A C 1
ATOM 1387 O O . ILE A 1 182 ? -12.172 -4.817 0.970 1.00 98.50 182 ILE A O 1
ATOM 1391 N N . THR A 1 183 ? -11.769 -3.046 2.285 1.00 98.69 183 THR A N 1
ATOM 1392 C CA . THR A 1 183 ? -11.531 -2.097 1.192 1.00 98.69 183 THR A CA 1
ATOM 1393 C C . THR A 1 183 ? -10.059 -1.712 1.177 1.00 98.69 183 THR A C 1
ATOM 1395 O O . THR A 1 183 ? -9.581 -1.091 2.118 1.00 98.69 183 THR A O 1
ATOM 1398 N N . GLY A 1 184 ? -9.331 -2.073 0.122 1.00 98.44 184 GLY A N 1
ATOM 1399 C CA . GLY A 1 184 ? -7.948 -1.647 -0.092 1.00 98.44 184 GLY A CA 1
ATOM 1400 C C . GLY A 1 184 ? -7.870 -0.554 -1.140 1.00 98.44 184 GLY A C 1
ATOM 1401 O O . GLY A 1 184 ? -8.215 -0.782 -2.300 1.00 98.44 184 GLY A O 1
ATOM 1402 N N . VAL A 1 185 ? -7.391 0.616 -0.736 1.00 98.44 185 VAL A N 1
ATOM 1403 C CA . VAL A 1 185 ? -7.172 1.763 -1.611 1.00 98.44 185 VAL A CA 1
ATOM 1404 C C . VAL A 1 185 ? -5.695 1.832 -1.971 1.00 98.44 185 VAL A C 1
ATOM 1406 O O . VAL A 1 185 ? -4.841 2.000 -1.105 1.00 98.44 185 VAL A O 1
ATOM 1409 N N . GLU A 1 186 ? -5.387 1.703 -3.253 1.00 97.12 186 GLU A N 1
ATOM 1410 C CA . GLU A 1 186 ? -4.034 1.788 -3.798 1.00 97.12 186 GLU A CA 1
ATOM 1411 C C . GLU A 1 186 ? -4.004 2.860 -4.886 1.00 97.12 186 GLU A C 1
ATOM 1413 O O . GLU A 1 186 ? -4.883 2.916 -5.744 1.00 97.12 186 GLU A O 1
ATOM 1418 N N . LEU A 1 187 ? -2.991 3.723 -4.863 1.00 95.62 187 LEU A N 1
ATOM 1419 C CA . LEU A 1 187 ? -2.877 4.821 -5.819 1.00 95.62 187 LEU A CA 1
ATOM 1420 C C . LEU A 1 187 ? -2.597 4.308 -7.236 1.00 95.62 187 LEU A C 1
ATOM 1422 O O . LEU A 1 187 ? -3.039 4.913 -8.215 1.00 95.62 187 LEU A O 1
ATOM 1426 N N . ASP A 1 188 ? -1.845 3.214 -7.347 1.00 95.75 188 ASP A N 1
ATOM 1427 C CA . ASP A 1 188 ? -1.406 2.652 -8.614 1.00 95.75 188 ASP A CA 1
ATOM 1428 C C . ASP A 1 188 ? -2.273 1.458 -9.069 1.00 95.75 188 ASP A C 1
ATOM 1430 O O . ASP A 1 188 ? -2.127 0.343 -8.554 1.00 95.75 188 ASP A O 1
ATOM 1434 N N . PRO A 1 189 ? -3.137 1.617 -10.092 1.00 97.00 189 PRO A N 1
ATOM 1435 C CA . PRO A 1 189 ? -3.949 0.511 -10.596 1.00 97.00 189 PRO A CA 1
ATOM 1436 C C . PRO A 1 189 ? -3.119 -0.660 -11.145 1.00 97.00 189 PRO A C 1
ATOM 1438 O O . PRO A 1 189 ? -3.620 -1.787 -11.174 1.00 97.00 189 PRO A O 1
ATOM 1441 N N . GLN A 1 190 ? -1.872 -0.429 -11.580 1.00 97.06 190 GLN A N 1
ATOM 1442 C CA . GLN A 1 190 ? -1.003 -1.512 -12.045 1.00 97.06 190 GLN A CA 1
ATOM 1443 C C . GLN A 1 190 ? -0.526 -2.386 -10.884 1.00 97.06 190 GLN A C 1
ATOM 1445 O O . GLN A 1 190 ? -0.441 -3.600 -11.043 1.00 97.06 190 GLN A O 1
ATOM 1450 N N . ILE A 1 191 ? -0.299 -1.812 -9.699 1.00 96.88 191 ILE A N 1
ATOM 1451 C CA . ILE A 1 191 ? 0.065 -2.591 -8.507 1.00 96.88 191 ILE A CA 1
ATOM 1452 C C . ILE A 1 191 ? -1.086 -3.515 -8.095 1.00 96.88 191 ILE A C 1
ATOM 1454 O O . ILE A 1 191 ? -0.850 -4.681 -7.789 1.00 96.88 191 ILE A O 1
ATOM 1458 N N . LEU A 1 192 ? -2.338 -3.052 -8.182 1.00 97.69 192 LEU A N 1
ATOM 1459 C CA . LEU A 1 192 ? -3.508 -3.907 -7.946 1.00 97.69 192 LEU A CA 1
ATOM 1460 C C . LEU A 1 192 ? -3.590 -5.067 -8.953 1.00 97.69 192 LEU A C 1
ATOM 1462 O O . LEU A 1 192 ? -3.946 -6.188 -8.592 1.00 97.69 192 LEU A O 1
ATOM 1466 N N . ALA A 1 193 ? -3.261 -4.818 -10.226 1.00 98.00 193 ALA A N 1
ATOM 1467 C CA . ALA A 1 193 ? -3.190 -5.876 -11.235 1.00 98.00 193 ALA A CA 1
ATOM 1468 C C . ALA A 1 193 ? -2.097 -6.902 -10.906 1.00 98.00 193 ALA A C 1
ATOM 1470 O O . ALA A 1 193 ? -2.373 -8.102 -10.911 1.00 98.00 193 ALA A O 1
ATOM 1471 N N . VAL A 1 194 ? -0.912 -6.428 -10.518 1.00 97.94 194 VAL A N 1
ATOM 1472 C CA . VAL A 1 194 ? 0.195 -7.269 -10.052 1.00 97.94 194 VAL A CA 1
ATOM 1473 C C . VAL A 1 194 ? -0.197 -8.078 -8.814 1.00 97.94 194 VAL A C 1
ATOM 1475 O O . VAL A 1 194 ? 0.122 -9.261 -8.743 1.00 97.94 194 VAL A O 1
ATOM 1478 N N . GLY A 1 195 ? -0.938 -7.494 -7.870 1.00 97.88 195 GLY A N 1
ATOM 1479 C CA . GLY A 1 195 ? -1.445 -8.203 -6.694 1.00 97.88 195 GLY A CA 1
ATOM 1480 C C . GLY A 1 195 ? -2.341 -9.386 -7.057 1.00 97.88 195 GLY A C 1
ATOM 1481 O O . GLY A 1 195 ? -2.180 -10.483 -6.523 1.00 97.88 195 GLY A O 1
ATOM 1482 N N . ARG A 1 196 ? -3.240 -9.213 -8.029 1.00 97.88 196 ARG A N 1
ATOM 1483 C CA . ARG A 1 196 ? -4.088 -10.313 -8.516 1.00 97.88 196 ARG A CA 1
ATOM 1484 C C . ARG A 1 196 ? -3.286 -11.400 -9.226 1.00 97.88 196 ARG A C 1
ATOM 1486 O O . ARG A 1 196 ? -3.531 -12.577 -8.987 1.00 97.88 196 ARG A O 1
ATOM 1493 N N . GLU A 1 197 ? -2.353 -11.012 -10.089 1.00 97.38 197 GLU A N 1
ATOM 1494 C CA . GLU A 1 197 ? -1.612 -11.947 -10.941 1.00 97.38 197 GLU A CA 1
ATOM 1495 C C . GLU A 1 197 ? -0.524 -12.716 -10.181 1.00 97.38 197 GLU A C 1
ATOM 1497 O O . GLU A 1 197 ? -0.401 -13.931 -10.327 1.00 97.38 197 GLU A O 1
ATOM 1502 N N . TYR A 1 198 ? 0.236 -12.027 -9.330 1.00 96.44 198 TYR A N 1
ATOM 1503 C CA . TYR A 1 198 ? 1.430 -12.582 -8.695 1.00 96.44 198 TYR A CA 1
ATOM 1504 C C . TYR A 1 198 ? 1.265 -12.869 -7.199 1.00 96.44 198 TYR A C 1
ATOM 1506 O O . TYR A 1 198 ? 2.011 -13.695 -6.677 1.00 96.44 198 TYR A O 1
ATOM 1514 N N . PHE A 1 199 ? 0.302 -12.250 -6.510 1.00 96.31 199 PHE A N 1
ATOM 1515 C CA . PHE A 1 199 ? 0.116 -12.380 -5.052 1.00 96.31 199 PHE A CA 1
ATOM 1516 C C . PHE A 1 199 ? -1.222 -13.039 -4.687 1.00 96.31 199 PHE A C 1
ATOM 1518 O O . PHE A 1 199 ? -1.563 -13.148 -3.515 1.00 96.31 199 PHE A O 1
ATOM 1525 N N . GLY A 1 200 ? -1.997 -13.484 -5.684 1.00 94.44 200 GLY A N 1
ATOM 1526 C CA . GLY A 1 200 ? -3.264 -14.181 -5.464 1.00 94.44 200 GLY A CA 1
ATOM 1527 C C . GLY A 1 200 ? -4.357 -13.309 -4.847 1.00 94.44 200 GLY A C 1
ATOM 1528 O O . GLY A 1 200 ? -5.331 -13.857 -4.333 1.00 94.44 200 GLY A O 1
ATOM 1529 N N . ALA A 1 201 ? -4.233 -11.976 -4.917 1.00 96.25 201 ALA A N 1
ATOM 1530 C CA . ALA A 1 201 ? -5.106 -11.025 -4.231 1.00 96.25 201 ALA A CA 1
ATOM 1531 C C . ALA A 1 201 ? -6.509 -10.930 -4.854 1.00 96.25 201 ALA A C 1
ATOM 1533 O O . ALA A 1 201 ? -6.902 -9.917 -5.429 1.00 96.25 201 ALA A O 1
ATOM 1534 N N . THR A 1 202 ? -7.259 -12.024 -4.771 1.00 96.75 202 THR A N 1
ATOM 1535 C CA . THR A 1 202 ? -8.545 -12.264 -5.443 1.00 96.75 202 THR A CA 1
ATOM 1536 C C . THR A 1 202 ? -9.633 -12.716 -4.465 1.00 96.75 202 THR A C 1
ATOM 1538 O O . THR A 1 202 ? -10.666 -13.239 -4.881 1.00 96.75 202 THR A O 1
ATOM 1541 N N . TRP A 1 203 ? -9.411 -12.508 -3.162 1.00 96.38 203 TRP A N 1
ATOM 1542 C CA . TRP A 1 203 ? -10.350 -12.891 -2.111 1.00 96.38 203 TRP A CA 1
ATOM 1543 C C . TRP A 1 203 ? -11.717 -12.206 -2.291 1.00 96.38 203 TRP A C 1
ATOM 1545 O O . TRP A 1 203 ? -11.773 -11.008 -2.578 1.00 96.38 203 TRP A O 1
ATOM 1555 N N . PRO A 1 204 ? -12.837 -12.928 -2.102 1.00 97.19 204 PRO A N 1
ATOM 1556 C CA . PRO A 1 204 ? -14.179 -12.412 -2.386 1.00 97.19 204 PRO A CA 1
ATOM 1557 C C . PRO A 1 204 ? -14.624 -11.286 -1.440 1.00 97.19 204 PRO A C 1
ATOM 1559 O O . PRO A 1 204 ? -15.505 -10.506 -1.787 1.00 97.19 204 PRO A O 1
ATOM 1562 N N . ASN A 1 205 ? -14.029 -11.198 -0.253 1.00 97.38 205 ASN A N 1
ATOM 1563 C CA . ASN A 1 205 ? -14.253 -10.140 0.730 1.00 97.38 205 ASN A CA 1
ATOM 1564 C C . ASN A 1 205 ? -13.344 -8.916 0.519 1.00 97.38 205 ASN A C 1
ATOM 1566 O O . ASN A 1 205 ? -13.460 -7.953 1.273 1.00 97.38 205 ASN A O 1
ATOM 1570 N N . TYR A 1 206 ? -12.457 -8.928 -0.484 1.00 98.25 206 TYR A N 1
ATOM 1571 C CA . TYR A 1 206 ? -11.490 -7.862 -0.726 1.00 98.25 206 TYR A CA 1
ATOM 1572 C C . TYR A 1 206 ? -11.874 -6.980 -1.925 1.00 98.25 206 TYR A C 1
ATOM 1574 O O . TYR A 1 206 ? -11.744 -7.365 -3.088 1.00 98.25 206 TYR A O 1
ATOM 1582 N N . THR A 1 207 ? -12.303 -5.752 -1.635 1.00 98.56 207 THR A N 1
ATOM 1583 C CA . THR A 1 207 ? -12.591 -4.711 -2.627 1.00 98.56 207 THR A CA 1
ATOM 1584 C C . THR A 1 207 ? -11.342 -3.878 -2.895 1.00 98.56 207 THR A C 1
ATOM 1586 O O . THR A 1 207 ? -10.838 -3.192 -2.010 1.00 98.56 207 THR A O 1
ATOM 1589 N N . GLN A 1 208 ? -10.858 -3.910 -4.136 1.00 98.44 208 GLN A N 1
ATOM 1590 C CA . GLN A 1 208 ? -9.686 -3.154 -4.585 1.00 98.44 208 GLN A CA 1
ATOM 1591 C C . GLN A 1 208 ? -10.106 -1.848 -5.262 1.00 98.44 208 GLN A C 1
ATOM 1593 O O . GLN A 1 208 ? -10.854 -1.867 -6.241 1.00 98.44 208 GLN A O 1
ATOM 1598 N N . VAL A 1 209 ? -9.586 -0.722 -4.781 1.00 98.50 209 VAL A N 1
ATOM 1599 C CA . VAL A 1 209 ? -9.901 0.620 -5.279 1.00 98.50 209 VAL A CA 1
ATOM 1600 C C . VAL A 1 209 ? -8.622 1.309 -5.745 1.00 98.50 209 VAL A C 1
ATOM 1602 O O . VAL A 1 209 ? -7.703 1.521 -4.961 1.00 98.50 209 VAL A O 1
ATOM 1605 N N . ALA A 1 210 ? -8.585 1.707 -7.018 1.00 98.00 210 ALA A N 1
ATOM 1606 C CA . ALA A 1 210 ? -7.495 2.507 -7.569 1.00 98.00 210 ALA A CA 1
ATOM 1607 C C . ALA A 1 210 ? -7.747 4.009 -7.332 1.00 98.00 210 ALA A C 1
ATOM 1609 O O . ALA A 1 210 ? -8.456 4.645 -8.117 1.00 98.00 210 ALA A O 1
ATOM 1610 N N . ALA A 1 211 ? -7.218 4.574 -6.246 1.00 97.31 211 ALA A N 1
ATOM 1611 C CA . ALA A 1 211 ? -7.410 5.980 -5.888 1.00 97.31 211 ALA A CA 1
ATOM 1612 C C . ALA A 1 211 ? -6.346 6.493 -4.902 1.00 97.31 211 ALA A C 1
ATOM 1614 O O . ALA A 1 211 ? -5.653 5.726 -4.243 1.00 97.31 211 ALA A O 1
ATOM 1615 N N . ASP A 1 212 ? -6.255 7.818 -4.757 1.00 96.62 212 ASP A N 1
ATOM 1616 C CA . ASP A 1 212 ? -5.577 8.413 -3.602 1.00 96.62 212 ASP A CA 1
ATOM 1617 C C . ASP A 1 212 ? -6.406 8.170 -2.330 1.00 96.62 212 ASP A C 1
ATOM 1619 O O . ASP A 1 212 ? -7.594 8.493 -2.304 1.00 96.62 212 ASP A O 1
ATOM 1623 N N . GLY A 1 213 ? -5.780 7.623 -1.284 1.00 97.12 213 GLY A N 1
ATOM 1624 C CA . GLY A 1 213 ? -6.463 7.197 -0.058 1.00 97.12 213 GLY A CA 1
ATOM 1625 C C . GLY A 1 213 ? -7.202 8.313 0.674 1.00 97.12 213 GLY A C 1
ATOM 1626 O O . GLY A 1 213 ? -8.372 8.152 1.012 1.00 97.12 213 GLY A O 1
ATOM 1627 N N . ARG A 1 214 ? -6.558 9.473 0.862 1.00 97.56 214 ARG A N 1
ATOM 1628 C CA . ARG A 1 214 ? -7.188 10.629 1.520 1.00 97.56 214 ARG A CA 1
ATOM 1629 C C . ARG A 1 214 ? -8.354 11.157 0.701 1.00 97.56 214 ARG A C 1
ATOM 1631 O O . ARG A 1 214 ? -9.420 11.414 1.250 1.00 97.56 214 ARG A O 1
ATOM 1638 N N . ARG A 1 215 ? -8.161 11.330 -0.610 1.00 97.75 215 ARG A N 1
ATOM 1639 C CA . ARG A 1 215 ? -9.223 11.802 -1.503 1.00 97.75 215 ARG A CA 1
ATOM 1640 C C . ARG A 1 215 ? -10.402 10.838 -1.526 1.00 97.75 215 ARG A C 1
ATOM 1642 O O . ARG A 1 215 ? -11.535 11.300 -1.528 1.00 97.75 215 ARG A O 1
ATOM 1649 N N . TRP A 1 216 ? -10.137 9.537 -1.598 1.00 98.31 216 TRP A N 1
ATOM 1650 C CA . TRP A 1 216 ? -11.183 8.525 -1.615 1.00 98.31 216 TRP A CA 1
ATOM 1651 C C . TRP A 1 216 ? -11.975 8.537 -0.308 1.00 98.31 216 TRP A C 1
ATOM 1653 O O . TRP A 1 216 ? -13.201 8.571 -0.365 1.00 98.31 216 TRP A O 1
ATOM 1663 N N . LEU A 1 217 ? -11.297 8.600 0.844 1.00 98.38 217 LEU A N 1
ATOM 1664 C CA . LEU A 1 217 ? -11.957 8.665 2.148 1.00 98.38 217 LEU A CA 1
ATOM 1665 C C . LEU A 1 217 ? -12.830 9.923 2.273 1.00 98.38 217 LEU A C 1
ATOM 1667 O O . LEU A 1 217 ? -13.995 9.822 2.618 1.00 98.38 217 LEU A O 1
ATOM 1671 N N . ALA A 1 218 ? -12.325 11.085 1.848 1.00 98.00 218 ALA A N 1
ATOM 1672 C CA . ALA A 1 218 ? -13.071 12.350 1.851 1.00 98.00 218 ALA A CA 1
ATOM 1673 C C . ALA A 1 218 ? -14.293 12.388 0.910 1.00 98.00 218 ALA A C 1
ATOM 1675 O O . ALA A 1 218 ? -15.037 13.366 0.907 1.00 98.00 218 ALA A O 1
ATOM 1676 N N . GLN A 1 219 ? -14.460 11.384 0.047 1.00 97.94 219 GLN A N 1
ATOM 1677 C CA . GLN A 1 219 ? -15.611 11.249 -0.848 1.00 97.94 219 GLN A CA 1
ATOM 1678 C C . GLN A 1 219 ? -16.657 10.263 -0.323 1.00 97.94 219 GLN A C 1
ATOM 1680 O O . GLN A 1 219 ? -17.706 10.125 -0.957 1.00 97.94 219 GLN A O 1
ATOM 1685 N N . GLN A 1 220 ? -16.371 9.561 0.776 1.00 97.81 220 GLN A N 1
ATOM 1686 C CA . GLN A 1 220 ? -17.348 8.686 1.406 1.00 97.81 220 GLN A CA 1
ATOM 1687 C C . GLN A 1 220 ? -18.403 9.521 2.137 1.00 97.81 220 GLN A C 1
ATOM 1689 O O . GLN A 1 220 ? -18.202 10.698 2.429 1.00 97.81 220 GLN A O 1
ATOM 1694 N N . SER A 1 221 ? -19.574 8.928 2.349 1.00 96.44 221 SER A N 1
ATOM 1695 C CA . SER A 1 221 ? -20.612 9.538 3.178 1.00 96.44 221 SER A CA 1
ATOM 1696 C C . SER A 1 221 ? -20.201 9.517 4.645 1.00 96.44 221 SER A C 1
ATOM 1698 O O . SER A 1 221 ? -19.590 8.541 5.068 1.00 96.44 221 SER A O 1
ATOM 1700 N N . ASP A 1 222 ? -20.675 10.482 5.428 1.00 91.38 222 ASP A N 1
ATOM 1701 C CA . ASP A 1 222 ? -20.443 10.543 6.881 1.00 91.38 222 ASP A CA 1
ATOM 1702 C C . ASP A 1 222 ? -20.895 9.266 7.629 1.00 91.38 222 ASP A C 1
ATOM 1704 O O . ASP A 1 222 ? -20.351 8.927 8.672 1.00 91.38 222 ASP A O 1
ATOM 1708 N N . ASP A 1 223 ? -21.853 8.509 7.077 1.00 93.19 223 ASP A N 1
ATOM 1709 C CA . ASP A 1 223 ? -22.316 7.230 7.644 1.00 93.19 223 ASP A CA 1
ATOM 1710 C C . ASP A 1 223 ? -21.371 6.037 7.359 1.00 93.19 223 ASP A C 1
ATOM 1712 O O . ASP A 1 223 ? -21.603 4.924 7.838 1.00 93.19 223 ASP A O 1
ATOM 1716 N N . ALA A 1 224 ? -20.337 6.215 6.529 1.00 95.31 224 ALA A N 1
ATOM 1717 C CA . ALA A 1 224 ? -19.425 5.147 6.122 1.00 95.31 224 ALA A CA 1
ATOM 1718 C C . ALA A 1 224 ? -18.277 4.994 7.128 1.00 95.31 224 ALA A C 1
ATOM 1720 O O . ALA A 1 224 ? -17.193 5.541 6.939 1.00 95.31 224 ALA A O 1
ATOM 1721 N N . THR A 1 225 ? -18.510 4.216 8.183 1.00 96.88 225 THR A N 1
ATOM 1722 C CA . THR A 1 225 ? -17.535 4.012 9.259 1.00 96.88 225 THR A CA 1
ATOM 1723 C C . THR A 1 225 ? -16.810 2.669 9.182 1.00 96.88 225 THR A C 1
ATOM 1725 O O . THR A 1 225 ? -17.320 1.678 8.642 1.00 96.88 225 THR A O 1
ATOM 1728 N N . PHE A 1 226 ? -15.599 2.638 9.741 1.00 97.25 226 PHE A N 1
ATOM 1729 C CA . PHE A 1 226 ? -14.738 1.463 9.772 1.00 97.25 226 PHE A CA 1
ATOM 1730 C C . PHE A 1 226 ? -14.315 1.088 11.195 1.00 97.25 226 PHE A C 1
ATOM 1732 O O . PHE A 1 226 ? -13.905 1.941 11.981 1.00 97.25 226 PHE A O 1
ATOM 1739 N N . ASP A 1 227 ? -14.346 -0.208 11.498 1.00 96.12 227 ASP A N 1
ATOM 1740 C CA . ASP A 1 227 ? -13.849 -0.770 12.756 1.00 96.12 227 ASP A CA 1
ATOM 1741 C C . ASP A 1 227 ? -12.320 -0.678 12.842 1.00 96.12 227 ASP A C 1
ATOM 1743 O O . ASP A 1 227 ? -11.751 -0.468 13.915 1.00 96.12 227 ASP A O 1
ATOM 1747 N N . VAL A 1 228 ? -11.647 -0.837 11.698 1.00 97.06 228 VAL A N 1
ATOM 1748 C CA . VAL A 1 228 ? -10.200 -0.664 11.568 1.00 97.06 228 VAL A CA 1
ATOM 1749 C C . VAL A 1 228 ? -9.891 0.163 10.326 1.00 97.06 228 VAL A C 1
ATOM 1751 O O . VAL A 1 228 ? -10.315 -0.178 9.219 1.00 97.06 228 VAL A O 1
ATOM 1754 N N . ILE A 1 229 ? -9.082 1.208 10.500 1.00 97.94 229 ILE A N 1
ATOM 1755 C CA . ILE A 1 229 ? -8.429 1.930 9.404 1.00 97.94 229 ILE A CA 1
ATOM 1756 C C . ILE A 1 229 ? -6.921 1.691 9.502 1.00 97.94 229 ILE A C 1
ATOM 1758 O O . ILE A 1 229 ? -6.250 2.187 10.402 1.00 97.94 229 ILE A O 1
ATOM 1762 N N . ALA A 1 230 ? -6.369 0.927 8.566 1.00 97.06 230 ALA A N 1
ATOM 1763 C CA . ALA A 1 230 ? -4.938 0.698 8.431 1.00 97.06 230 ALA A CA 1
ATOM 1764 C C . ALA A 1 230 ? -4.342 1.649 7.380 1.00 97.06 230 ALA A C 1
ATOM 1766 O O . ALA A 1 230 ? -4.877 1.791 6.281 1.00 97.06 230 ALA A O 1
ATOM 1767 N N . VAL A 1 231 ? -3.216 2.287 7.693 1.00 95.88 231 VAL A N 1
ATOM 1768 C CA . VAL A 1 231 ? -2.490 3.191 6.794 1.00 95.88 231 VAL A CA 1
ATOM 1769 C C . VAL A 1 231 ? -1.090 2.626 6.545 1.00 95.88 231 VAL A C 1
ATOM 1771 O O . VAL A 1 231 ? -0.217 2.688 7.409 1.00 95.88 231 VAL A O 1
ATOM 1774 N N . ASP A 1 232 ? -0.884 2.091 5.343 1.00 93.81 232 ASP A N 1
ATOM 1775 C CA . ASP A 1 232 ? 0.360 1.494 4.840 1.00 93.81 232 ASP A CA 1
ATOM 1776 C C . ASP A 1 232 ? 0.752 2.072 3.462 1.00 93.81 232 ASP A C 1
ATOM 1778 O O . ASP A 1 232 ? 1.143 1.384 2.525 1.00 93.81 232 ASP A O 1
ATOM 1782 N N . ALA A 1 233 ? 0.628 3.390 3.301 1.00 85.19 233 ALA A N 1
ATOM 1783 C CA . ALA A 1 233 ? 0.903 4.085 2.040 1.00 85.19 233 ALA A CA 1
ATOM 1784 C C . ALA A 1 233 ? 2.371 4.533 1.906 1.00 85.19 233 ALA A C 1
ATOM 1786 O O . ALA A 1 233 ? 2.655 5.668 1.509 1.00 85.19 233 ALA A O 1
ATOM 1787 N N . TYR A 1 234 ? 3.319 3.672 2.281 1.00 76.56 234 TYR A N 1
ATOM 1788 C CA . TYR A 1 234 ? 4.731 4.042 2.349 1.00 76.56 234 TYR A CA 1
ATOM 1789 C C . TYR A 1 234 ? 5.359 4.165 0.952 1.00 76.56 234 TYR A C 1
ATOM 1791 O O . TYR A 1 234 ? 5.274 3.261 0.122 1.00 76.56 234 TYR A O 1
ATOM 1799 N N . ARG A 1 235 ? 6.045 5.285 0.701 1.00 70.69 235 ARG A N 1
ATOM 1800 C CA . ARG A 1 235 ? 6.926 5.475 -0.458 1.00 70.69 235 ARG A CA 1
ATOM 1801 C C . ARG A 1 235 ? 8.324 5.789 0.051 1.00 70.69 235 ARG A C 1
ATOM 1803 O O . ARG A 1 235 ? 8.629 6.969 0.239 1.00 70.69 235 ARG A O 1
ATOM 1810 N N . PRO A 1 236 ? 9.176 4.776 0.284 1.00 59.69 236 PRO A N 1
ATOM 1811 C CA . PRO A 1 236 ? 10.513 4.996 0.807 1.00 59.69 236 PRO A CA 1
ATOM 1812 C C . PRO A 1 236 ? 11.219 6.167 0.093 1.00 59.69 236 PRO A C 1
ATOM 1814 O O . PRO A 1 236 ? 11.223 6.217 -1.142 1.00 59.69 236 PRO A O 1
ATOM 1817 N N . PRO A 1 237 ? 11.751 7.150 0.844 1.00 58.38 237 PRO A N 1
ATOM 1818 C CA . PRO A 1 237 ? 11.952 7.140 2.296 1.00 58.38 237 PRO A CA 1
ATOM 1819 C C . PRO A 1 237 ? 10.837 7.790 3.153 1.00 58.38 237 PRO A C 1
ATOM 1821 O O . PRO A 1 237 ? 11.079 8.021 4.335 1.00 58.38 237 PRO A O 1
ATOM 1824 N N . TYR A 1 238 ? 9.648 8.111 2.619 1.00 71.31 238 TYR A N 1
ATOM 1825 C CA . TYR A 1 238 ? 8.630 8.900 3.339 1.00 71.31 238 TYR A CA 1
ATOM 1826 C C . TYR A 1 238 ? 7.191 8.365 3.220 1.00 71.31 238 TYR A C 1
ATOM 1828 O O . TYR A 1 238 ? 6.797 7.746 2.232 1.00 71.31 238 TYR A O 1
ATOM 1836 N N . ILE A 1 239 ? 6.361 8.701 4.209 1.00 84.56 239 ILE A N 1
ATOM 1837 C CA . ILE A 1 239 ? 4.898 8.688 4.066 1.00 84.56 239 ILE A CA 1
ATOM 1838 C C . ILE A 1 239 ? 4.508 9.955 3.279 1.00 84.56 239 ILE A C 1
ATOM 1840 O O . ILE A 1 239 ? 5.058 11.023 3.567 1.00 84.56 239 ILE A O 1
ATOM 1844 N N . PRO A 1 240 ? 3.605 9.893 2.280 1.00 89.81 240 PRO A N 1
ATOM 1845 C CA . PRO A 1 240 ? 3.120 11.085 1.591 1.00 89.81 240 PRO A CA 1
ATOM 1846 C C . PRO A 1 240 ? 2.608 12.136 2.582 1.00 89.81 240 PRO A C 1
ATOM 1848 O O . PRO A 1 240 ? 1.781 11.824 3.434 1.00 89.81 240 PRO A O 1
ATOM 1851 N N . PHE A 1 241 ? 3.078 13.383 2.459 1.00 91.06 241 PHE A N 1
ATOM 1852 C CA . PHE A 1 241 ? 2.839 14.430 3.466 1.00 91.06 241 PHE A CA 1
ATOM 1853 C C . PHE A 1 241 ? 1.352 14.653 3.776 1.00 91.06 241 PHE A C 1
ATOM 1855 O O . PHE A 1 241 ? 0.984 14.993 4.893 1.00 91.06 241 PHE A O 1
ATOM 1862 N N . HIS A 1 242 ? 0.475 14.475 2.784 1.00 93.50 242 HIS A N 1
ATOM 1863 C CA . HIS A 1 242 ? -0.959 14.686 2.944 1.00 93.50 242 HIS A CA 1
ATOM 1864 C C . HIS A 1 242 ? -1.647 13.572 3.739 1.00 93.50 242 HIS A C 1
ATOM 1866 O O . HIS A 1 242 ? -2.818 13.734 4.062 1.00 93.50 242 HIS A O 1
ATOM 1872 N N . LEU A 1 243 ? -0.943 12.483 4.060 1.00 94.88 243 LEU A N 1
ATOM 1873 C CA . LEU A 1 243 ? -1.374 11.404 4.957 1.00 94.88 243 LEU A CA 1
ATOM 1874 C C . LEU A 1 243 ? -0.750 11.526 6.360 1.00 94.88 243 LEU A C 1
ATOM 1876 O O . LEU A 1 243 ? -0.876 10.621 7.177 1.00 94.88 243 LEU A O 1
ATOM 1880 N N . THR A 1 244 ? -0.056 12.633 6.639 1.00 93.38 244 THR A N 1
ATOM 1881 C CA . THR A 1 244 ? 0.610 12.905 7.922 1.00 93.38 244 THR A CA 1
ATOM 1882 C C . THR A 1 244 ? 0.210 14.272 8.486 1.00 93.38 244 THR A C 1
ATOM 1884 O O . THR A 1 244 ? 1.023 14.931 9.129 1.00 93.38 244 THR A O 1
ATOM 1887 N N . THR A 1 245 ? -0.997 14.759 8.178 1.00 95.12 245 THR A N 1
ATOM 1888 C CA . THR A 1 245 ? -1.504 16.057 8.662 1.00 95.12 245 THR A CA 1
ATOM 1889 C C . THR A 1 245 ? -2.634 15.866 9.667 1.00 95.12 245 THR A C 1
ATOM 1891 O O . THR A 1 245 ? -3.303 14.833 9.642 1.00 95.12 245 THR A O 1
ATOM 1894 N N . VAL A 1 246 ? -2.876 16.872 10.515 1.00 96.25 246 VAL A N 1
ATOM 1895 C CA . VAL A 1 246 ? -3.989 16.856 11.483 1.00 96.25 246 VAL A CA 1
ATOM 1896 C C . VAL A 1 246 ? -5.308 16.638 10.750 1.00 96.25 246 VAL A C 1
ATOM 1898 O O . VAL A 1 246 ? -6.064 15.747 11.101 1.00 96.25 246 VAL A O 1
ATOM 1901 N N . GLU A 1 247 ? -5.534 17.342 9.640 1.00 97.12 247 GLU A N 1
ATOM 1902 C CA . GLU A 1 247 ? -6.777 17.249 8.867 1.00 97.12 247 GLU A CA 1
ATOM 1903 C C . GLU A 1 247 ? -6.986 15.863 8.243 1.00 97.12 247 GLU A C 1
ATOM 1905 O O . GLU A 1 247 ? -8.114 15.466 7.965 1.00 97.12 247 GLU A O 1
ATOM 1910 N N . PHE A 1 248 ? -5.906 15.123 7.969 1.00 97.25 248 PHE A N 1
ATOM 1911 C CA . PHE A 1 248 ? -6.038 13.733 7.544 1.00 97.25 248 PHE A CA 1
ATOM 1912 C C . PHE A 1 248 ? -6.484 12.845 8.706 1.00 97.25 248 PHE A C 1
ATOM 1914 O O . PHE A 1 248 ? -7.365 12.015 8.515 1.00 97.25 248 PHE A O 1
ATOM 1921 N N . PHE A 1 249 ? -5.923 13.030 9.901 1.00 96.19 249 PHE A N 1
ATOM 1922 C CA . PHE A 1 249 ? -6.327 12.256 11.074 1.00 96.19 249 PHE A CA 1
ATOM 1923 C C . PHE A 1 249 ? -7.709 12.635 11.608 1.00 96.19 249 PHE A C 1
ATOM 1925 O O . PHE A 1 249 ? -8.426 11.752 12.064 1.00 96.19 249 PHE A O 1
ATOM 1932 N N . GLU A 1 250 ? -8.134 13.890 11.466 1.00 96.25 250 GLU A N 1
ATOM 1933 C CA . GLU A 1 250 ? -9.524 14.299 11.690 1.00 96.25 250 GLU A CA 1
ATOM 1934 C C . GLU A 1 250 ? -10.463 13.572 10.724 1.00 96.25 250 GLU A C 1
ATOM 1936 O O . GLU A 1 250 ? -11.420 12.951 11.168 1.00 96.25 250 GLU A O 1
ATOM 1941 N N . LEU A 1 251 ? -10.134 13.542 9.427 1.00 97.50 251 LEU A N 1
ATOM 1942 C CA . LEU A 1 251 ? -10.910 12.792 8.435 1.00 97.50 251 LEU A CA 1
ATOM 1943 C C . LEU A 1 251 ? -10.978 11.288 8.756 1.00 97.50 251 LEU A C 1
ATOM 1945 O O . LEU A 1 251 ? -12.027 10.673 8.576 1.00 97.50 251 LEU A O 1
ATOM 1949 N N . VAL A 1 252 ? -9.867 10.694 9.203 1.00 97.00 252 VAL A N 1
ATOM 1950 C CA . VAL A 1 252 ? -9.819 9.290 9.642 1.00 97.00 252 VAL A CA 1
ATOM 1951 C C . VAL A 1 252 ? -10.727 9.080 10.849 1.00 97.00 252 VAL A C 1
ATOM 1953 O O . VAL A 1 252 ? -11.534 8.158 10.828 1.00 97.00 252 VAL A O 1
ATOM 1956 N N . ARG A 1 253 ? -10.634 9.944 11.865 1.00 95.31 253 ARG A N 1
ATOM 1957 C CA . ARG A 1 253 ? -11.474 9.892 13.067 1.00 95.31 253 ARG A CA 1
ATOM 1958 C C . ARG A 1 253 ? -12.958 9.994 12.726 1.00 95.31 253 ARG A C 1
ATOM 1960 O O . ARG A 1 253 ? -13.742 9.227 13.267 1.00 95.31 253 ARG A O 1
ATOM 1967 N N . ASP A 1 254 ? -13.329 10.877 11.804 1.00 96.31 254 ASP A N 1
ATOM 1968 C CA . ASP A 1 254 ? -14.722 11.070 11.388 1.00 96.31 254 ASP A CA 1
ATOM 1969 C C . ASP A 1 254 ? -15.305 9.839 10.659 1.00 96.31 254 ASP A C 1
ATOM 1971 O O . ASP A 1 254 ? -16.521 9.699 10.574 1.00 96.31 254 ASP A O 1
ATOM 1975 N N . HIS A 1 255 ? -14.454 8.926 10.170 1.00 97.69 255 HIS A N 1
ATOM 1976 C CA . HIS A 1 255 ? -14.847 7.661 9.531 1.00 97.69 255 HIS A CA 1
ATOM 1977 C C . HIS A 1 255 ? -14.495 6.420 10.373 1.00 97.69 255 HIS A C 1
ATOM 1979 O O . HIS A 1 255 ? -14.577 5.295 9.873 1.00 97.69 255 HIS A O 1
ATOM 1985 N N . LEU A 1 256 ? -14.091 6.577 11.636 1.00 95.81 256 LEU A N 1
ATOM 1986 C CA . LEU A 1 256 ? -13.947 5.452 12.560 1.00 95.81 256 LEU A CA 1
ATOM 1987 C C . LEU A 1 256 ? -15.296 5.120 13.206 1.00 95.81 256 LEU A C 1
ATOM 1989 O O . LEU A 1 256 ? -16.110 5.999 13.482 1.00 95.81 256 LEU A O 1
ATOM 1993 N N . ALA A 1 257 ? -15.534 3.833 13.458 1.00 94.12 257 ALA A N 1
ATOM 1994 C CA . ALA A 1 257 ? -16.585 3.410 14.378 1.00 94.12 257 ALA A CA 1
ATOM 1995 C C . ALA A 1 257 ? -16.319 3.968 15.793 1.00 94.12 257 ALA A C 1
ATOM 1997 O O . ALA A 1 257 ? -15.191 4.344 16.110 1.00 94.12 257 ALA A O 1
ATOM 1998 N N . GLU A 1 258 ? -17.340 3.995 16.656 1.00 89.94 258 GLU A N 1
ATOM 1999 C CA . GLU A 1 258 ? -17.239 4.554 18.019 1.00 89.94 258 GLU A CA 1
ATOM 2000 C C . GLU A 1 258 ? -16.112 3.912 18.850 1.00 89.94 258 GLU A C 1
ATOM 2002 O O . GLU A 1 258 ? -15.407 4.602 19.578 1.00 89.94 258 GLU A O 1
ATOM 2007 N N . ASP A 1 259 ? -15.901 2.606 18.688 1.00 87.31 259 ASP A N 1
ATOM 2008 C CA . ASP A 1 259 ? -14.822 1.812 19.288 1.00 87.31 259 ASP A CA 1
ATOM 2009 C C . ASP A 1 259 ? -13.748 1.409 18.254 1.00 87.31 259 ASP A C 1
ATOM 2011 O O . ASP A 1 259 ? -13.023 0.426 18.436 1.00 87.31 259 ASP A O 1
ATOM 2015 N N . GLY A 1 260 ? -13.699 2.117 17.124 1.00 91.00 260 GLY A N 1
ATOM 2016 C CA . GLY A 1 260 ? -12.800 1.849 16.013 1.00 91.00 260 GLY A CA 1
ATOM 2017 C C . GLY A 1 260 ? -11.356 2.242 16.318 1.00 91.00 260 GLY A C 1
ATOM 2018 O O . GLY A 1 260 ? -11.067 3.078 17.172 1.00 91.00 260 GLY A O 1
ATOM 2019 N N . VAL A 1 261 ? -10.423 1.651 15.576 1.00 94.19 261 VAL A N 1
ATOM 2020 C CA . VAL A 1 261 ? -8.986 1.897 15.745 1.00 94.19 261 VAL A CA 1
ATOM 2021 C C . VAL A 1 261 ? -8.310 2.246 14.425 1.00 94.19 261 VAL A C 1
ATOM 2023 O O . VAL A 1 261 ? -8.587 1.661 13.376 1.00 94.19 261 VAL A O 1
ATOM 2026 N N . VAL A 1 262 ? -7.359 3.176 14.487 1.00 95.12 262 VAL A N 1
ATOM 2027 C CA . VAL A 1 262 ? -6.428 3.453 13.392 1.00 95.12 262 VAL A CA 1
ATOM 2028 C C . VAL A 1 262 ? -5.064 2.825 13.682 1.00 95.12 262 VAL A C 1
ATOM 2030 O O . VAL A 1 262 ? -4.519 2.968 14.774 1.00 95.12 262 VAL A O 1
ATOM 2033 N N . ALA A 1 263 ? -4.491 2.150 12.688 1.00 94.00 263 ALA A N 1
ATOM 2034 C CA . ALA A 1 263 ? -3.130 1.622 12.725 1.00 94.00 263 ALA A CA 1
ATOM 2035 C C . ALA A 1 263 ? -2.314 2.227 11.581 1.00 94.00 263 ALA A C 1
ATOM 2037 O O . ALA A 1 263 ? -2.758 2.227 10.435 1.00 94.00 263 ALA A O 1
ATOM 2038 N N . VAL A 1 264 ? -1.114 2.728 11.867 1.00 92.38 264 VAL A N 1
ATOM 2039 C CA . VAL A 1 264 ? -0.272 3.411 10.873 1.00 92.38 264 VAL A CA 1
ATOM 2040 C C . VAL A 1 264 ? 1.114 2.785 10.858 1.00 92.38 264 VAL A C 1
ATOM 2042 O O . VAL A 1 264 ? 1.766 2.691 11.897 1.00 92.38 264 VAL A O 1
ATOM 2045 N N . ASN A 1 265 ? 1.589 2.389 9.678 1.00 90.31 265 ASN A N 1
ATOM 2046 C CA . ASN A 1 265 ? 2.974 1.972 9.498 1.00 90.31 265 ASN A CA 1
ATOM 2047 C C . ASN A 1 265 ? 3.896 3.202 9.487 1.00 90.31 265 ASN A C 1
ATOM 2049 O O . ASN A 1 265 ? 3.799 4.059 8.604 1.00 90.31 265 ASN A O 1
ATOM 2053 N N . VAL A 1 266 ? 4.809 3.281 10.458 1.00 87.62 266 VAL A N 1
ATOM 2054 C CA . VAL A 1 266 ? 5.792 4.363 10.575 1.00 87.62 266 VAL A CA 1
ATOM 2055 C C . VAL A 1 266 ? 7.192 3.773 10.718 1.00 87.62 266 VAL A C 1
ATOM 2057 O O . VAL A 1 266 ? 7.544 3.196 11.744 1.00 87.62 266 VAL A O 1
ATOM 2060 N N . GLY A 1 267 ? 8.019 3.954 9.688 1.00 81.06 267 GLY A N 1
ATOM 2061 C CA . GLY A 1 267 ? 9.424 3.557 9.730 1.00 81.06 267 GLY A CA 1
ATOM 2062 C C . GLY A 1 267 ? 10.236 4.394 10.724 1.00 81.06 267 GLY A C 1
ATOM 2063 O O . GLY A 1 267 ? 10.130 5.621 10.754 1.00 81.06 267 GLY A O 1
ATOM 2064 N N . ARG A 1 268 ? 11.100 3.734 11.498 1.00 83.38 268 ARG A N 1
ATOM 2065 C CA . ARG A 1 268 ? 12.078 4.364 12.395 1.00 83.38 268 ARG A CA 1
ATOM 2066 C C . ARG A 1 268 ? 13.442 3.693 12.264 1.00 83.38 268 ARG A C 1
ATOM 2068 O O . ARG A 1 268 ? 13.543 2.577 11.759 1.00 83.38 268 ARG A O 1
ATOM 2075 N N . THR A 1 269 ? 14.486 4.350 12.759 1.00 84.00 269 THR A N 1
ATOM 2076 C CA . THR A 1 269 ? 15.740 3.651 13.071 1.00 84.00 269 THR A CA 1
ATOM 2077 C C . THR A 1 269 ? 15.722 3.193 14.520 1.00 84.00 269 THR A C 1
ATOM 2079 O O . THR A 1 269 ? 14.894 3.635 15.317 1.00 84.00 269 THR A O 1
ATOM 2082 N N . ASP A 1 270 ? 16.700 2.367 14.874 1.00 80.50 270 ASP A N 1
ATOM 2083 C CA . ASP A 1 270 ? 16.909 1.854 16.223 1.00 80.50 270 ASP A CA 1
ATOM 2084 C C . ASP A 1 270 ? 16.908 2.920 17.326 1.00 80.50 270 ASP A C 1
ATOM 2086 O O . ASP A 1 270 ? 16.475 2.651 18.442 1.00 80.50 270 ASP A O 1
ATOM 2090 N N . THR A 1 271 ? 17.374 4.127 17.011 1.00 88.38 271 THR A N 1
ATOM 2091 C CA . THR A 1 271 ? 17.629 5.192 17.988 1.00 88.38 271 THR A CA 1
ATOM 2092 C C . THR A 1 271 ? 16.862 6.484 17.720 1.00 88.38 271 THR A C 1
ATOM 2094 O O . THR A 1 271 ? 16.982 7.422 18.506 1.00 88.38 271 THR A O 1
ATOM 2097 N N . ASN A 1 272 ? 16.091 6.575 16.632 1.00 85.75 272 ASN A N 1
ATOM 2098 C CA . ASN A 1 272 ? 15.402 7.806 16.243 1.00 85.75 272 ASN A CA 1
ATOM 2099 C C . ASN A 1 272 ? 13.891 7.592 16.103 1.00 85.75 272 ASN A C 1
ATOM 2101 O O . ASN A 1 272 ? 13.431 7.031 15.110 1.00 85.75 272 ASN A O 1
ATOM 2105 N N . TYR A 1 273 ? 13.141 8.117 17.074 1.00 87.69 273 TYR A N 1
ATOM 2106 C CA . TYR A 1 273 ? 11.678 8.066 17.146 1.00 87.69 273 TYR A CA 1
ATOM 2107 C C . TYR A 1 273 ? 11.010 9.367 16.697 1.00 87.69 273 TYR A C 1
ATOM 2109 O O . TYR A 1 273 ? 9.790 9.450 16.717 1.00 87.69 273 TYR A O 1
ATOM 2117 N N . ALA A 1 274 ? 11.765 10.365 16.225 1.00 88.62 274 ALA A N 1
ATOM 2118 C CA . ALA A 1 274 ? 11.221 11.695 15.945 1.00 88.62 274 ALA A CA 1
ATOM 2119 C C . ALA A 1 274 ? 10.030 11.677 14.970 1.00 88.62 274 ALA A C 1
ATOM 2121 O O . ALA A 1 274 ? 9.110 12.478 15.115 1.00 88.62 274 ALA A O 1
ATOM 2122 N N . LEU A 1 275 ? 10.024 10.761 13.992 1.00 85.44 275 LEU A N 1
ATOM 2123 C CA . LEU A 1 275 ? 8.883 10.596 13.088 1.00 85.44 275 LEU A CA 1
ATOM 2124 C C . LEU A 1 275 ? 7.672 9.975 13.798 1.00 85.44 275 LEU A C 1
ATOM 2126 O O . LEU A 1 275 ? 6.555 10.433 13.585 1.00 85.44 275 LEU A O 1
ATOM 2130 N N . VAL A 1 276 ? 7.886 8.971 14.650 1.00 86.94 276 VAL A N 1
ATOM 2131 C CA . VAL A 1 276 ? 6.824 8.337 15.450 1.00 86.94 276 VAL A CA 1
ATOM 2132 C C . VAL A 1 276 ? 6.208 9.354 16.410 1.00 86.94 276 VAL A C 1
ATOM 2134 O O . VAL A 1 276 ? 4.986 9.465 16.478 1.00 86.94 276 VAL A O 1
ATOM 2137 N N . ASP A 1 277 ? 7.041 10.149 17.082 1.00 88.19 277 ASP A N 1
ATOM 2138 C CA . ASP A 1 277 ? 6.602 11.189 18.013 1.00 88.19 277 ASP A CA 1
ATOM 2139 C C . ASP A 1 277 ? 5.806 12.281 17.288 1.00 88.19 277 ASP A C 1
ATOM 2141 O O . ASP A 1 277 ? 4.737 12.681 17.746 1.00 88.19 277 ASP A O 1
ATOM 2145 N N . ALA A 1 278 ? 6.286 12.734 16.123 1.00 89.00 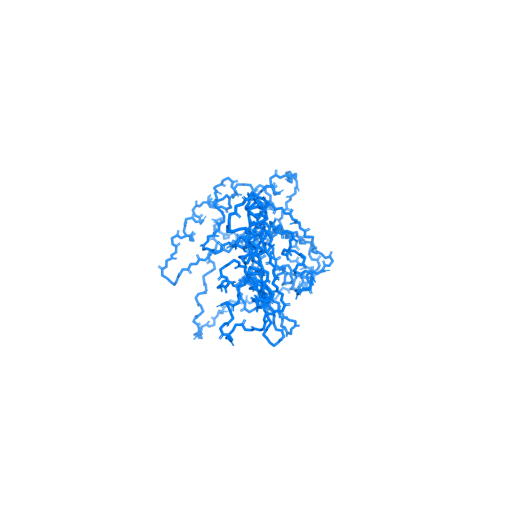278 ALA A N 1
ATOM 2146 C CA . ALA A 1 278 ? 5.590 13.731 15.313 1.00 89.00 278 ALA A CA 1
ATOM 2147 C C . ALA A 1 278 ? 4.240 13.214 14.791 1.00 89.00 278 ALA A C 1
ATOM 2149 O O . ALA A 1 278 ? 3.246 13.938 14.844 1.00 89.00 278 ALA A O 1
ATOM 2150 N N . MET A 1 279 ? 4.184 11.963 14.326 1.00 88.00 279 MET A N 1
ATOM 2151 C CA . MET A 1 279 ? 2.936 11.323 13.903 1.00 88.00 279 MET A CA 1
ATOM 2152 C C . MET A 1 279 ? 1.955 11.208 15.068 1.00 88.00 279 MET A C 1
ATOM 2154 O O . MET A 1 279 ? 0.818 11.650 14.947 1.00 88.00 279 MET A O 1
ATOM 2158 N N . THR A 1 280 ? 2.417 10.715 16.218 1.00 87.12 280 THR A N 1
ATOM 2159 C CA . THR A 1 280 ? 1.593 10.581 17.428 1.00 87.12 280 THR A CA 1
ATOM 2160 C C . THR A 1 280 ? 1.038 11.931 17.882 1.00 87.12 280 THR A C 1
ATOM 2162 O O . THR A 1 280 ? -0.145 12.035 18.182 1.00 87.12 280 THR A O 1
ATOM 2165 N N . ALA A 1 281 ? 1.854 12.989 17.862 1.00 87.12 281 ALA A N 1
ATOM 2166 C CA . ALA A 1 281 ? 1.410 14.341 18.202 1.00 87.12 281 ALA A CA 1
ATOM 2167 C C . ALA A 1 281 ? 0.399 14.927 17.201 1.00 87.12 281 ALA A C 1
ATOM 2169 O O . ALA A 1 281 ? -0.367 15.809 17.566 1.00 87.12 281 ALA A O 1
ATOM 2170 N N . THR A 1 282 ? 0.408 14.462 15.950 1.00 87.50 282 THR A N 1
ATOM 2171 C CA . THR A 1 282 ? -0.546 14.885 14.909 1.00 87.50 282 THR A CA 1
ATOM 2172 C C . THR A 1 282 ? -1.876 14.127 15.013 1.00 87.50 282 THR A C 1
ATOM 2174 O O . THR A 1 282 ? -2.893 14.604 14.518 1.00 87.50 282 THR A O 1
ATOM 2177 N N . MET A 1 283 ? -1.860 12.942 15.633 1.00 84.62 283 MET A N 1
ATOM 2178 C CA . MET A 1 283 ? -3.037 12.097 15.863 1.00 84.62 283 MET A CA 1
ATOM 2179 C C . MET A 1 283 ? -3.810 12.455 17.141 1.00 84.62 283 MET A C 1
ATOM 2181 O O . MET A 1 283 ? -4.969 12.061 17.254 1.00 84.62 283 MET A O 1
ATOM 2185 N N . ALA A 1 284 ? -3.157 13.128 18.095 1.00 63.41 284 ALA A N 1
ATOM 2186 C CA . ALA A 1 284 ? -3.735 13.565 19.368 1.00 63.41 284 ALA A CA 1
ATOM 2187 C C . ALA A 1 284 ? -4.697 14.749 19.192 1.00 63.41 284 ALA A C 1
ATOM 2189 O O . ALA A 1 284 ? -5.748 14.741 19.869 1.00 63.41 284 ALA A O 1
#

Sequence (284 aa):
GTRWTFYLLALLLLGVLSVGALRQPHRWAPLGALVLVLVLAFFTQPQGVRAAWDDGRTGTLIYEDESAVNYIAVREWGSERHLKLNDGIGIHSVYHPDALLSQGIWDYFLLAPLFRDGEGRGARGEGAAIVDCQLLIANEECAGQSPNLPISQSPISNLLLIGAAAGTVPGLYTEIYGSVPITGVELDPQILAVGREYFGATWPNYTQVAADGRRWLAQQSDDATFDVIAVDAYRPPYIPFHLTTVEFFELVRDHLAEDGVVAVNVGRTDTNYALVDAMTATMA

Foldseek 3Di:
DVVVVVLVVLLVVLVVVLVVCPPPPPSCVSVVVNVVSVVCCVVCDDPAPDVPLPPVPFAQWPDWDDDPVWTWTWGDDPQKIFIAIDVRPDGLAIADPPDLARVDPLNVLVCQLVQFPDPPDPDPDDADDDDDDDPDPDDDDPPDDDPPDPPPAASFQEEEEQSCFLNRNVSSCCSPHNLRQYEYEHQTVVSPVCSVPPRVNPDPSYHYHHRHPLVVLVPDDLPQAGQEYEYSNDDPPDDPVVCQALVSLVSNVSRYDPRHGYHYDDDDDPPDCPRVVSSRVSND

Secondary structure (DSSP, 8-state):
--HHHHHHHHHHHHHHHHHHGGGSTTTHHHHHHHHHHHHHHHHT---TTTGGG--SSS-EEEEEEE-SS-EEEEEEETTEEEEEETTSSSEEEEE-TT-SS-SSGGGGGGGGGGGS--TTS----S-------------------------SS-S-S-EEEES-TTSHHHHHHHHHH-S--EEEEES-HHHHHHHHHHS----TTEEEEES-HHHHHTTS-TT--EEEEEE---BTTB--GGGSSHHHHHHHHHTEEEEEEEEE----BTTB-HHHHHHHHHH-

Radius of gyration: 24.91 Å; chains: 1; bounding box: 51×41×83 Å